Protein AF-A0A3C1HU65-F1 (afdb_monomer)

Secondary structure (DSSP, 8-state):
--GGGGG--SSSGGGGSPPHHHHHHSPPPSSEEEEEEEETTEEEEEEEETTHHHHHHHHHHHHHHHHHHTTTSTTHHHHHHHHHHHHHHHHHHHHHHHHHHHHHHHGGG-SSHHHHHHHHHHHHHTS------STTSPPPHHHHHTT----HHHHHHHHHHHHHHTT--EEEEEETTTTEEEEEEE-SS-S-EEEETTEEEEEE-SSSTTPPTTB--GGG--GGG-EEE---

Radius of gyration: 16.81 Å; Cα contacts (8 Å, |Δi|>4): 411; chains: 1; bounding box: 40×42×44 Å

Solvent-accessible surface area (backbone atoms only — not comparable to full-atom values): 12706 Å² total; per-residue (Å²): 133,70,67,64,55,37,69,62,58,94,53,81,69,40,60,41,39,59,23,58,56,53,39,67,79,44,58,84,54,90,51,71,39,77,42,77,45,76,48,89,91,39,80,38,73,37,45,39,43,67,52,46,33,63,39,42,42,55,46,49,50,53,40,41,61,54,37,60,78,25,70,88,41,97,55,30,65,61,39,50,40,47,41,53,46,53,51,47,18,42,45,37,52,61,40,40,54,40,23,50,42,49,43,67,69,47,50,86,79,34,91,46,74,62,51,44,49,44,46,53,44,53,44,50,22,66,52,61,84,32,68,40,94,56,97,67,45,65,31,35,61,63,33,40,77,74,71,43,44,26,40,47,56,31,41,14,46,44,52,25,44,37,36,42,64,63,75,38,65,41,28,37,35,39,19,85,83,72,71,46,34,27,20,26,28,64,61,94,71,82,61,43,59,51,80,53,98,93,41,59,22,36,29,33,49,37,70,53,69,91,53,50,67,20,45,74,61,80,93,68,61,62,64,90,53,49,47,78,33,78,69,135

Sequence (232 aa):
MTSFIDSLCIDKGSYFETGMLTRYAYPLSADNLPLSLEIDGKKIETFIKENDREASEFLIDREYNVLLYYQSSPLWKEAWQRYYRMIYRDSFHRLQKASFDIYNELAPYCKDGTDLAQKLLTWTQGFSYEREKTSSDFAALPGMLLGGGSDCDSRSMLLSVLLTGMNQDAILLVSRQYSHALCAITSGHQGHSFKFNGKDYLMGETTKQGLTWGIIAADQDKQDNWVPVIFP

Foldseek 3Di:
DCLVQQVDDPDPVSLQEGGPVLCVVPPFAPDWDWFWDQFPNDTFIWTFTP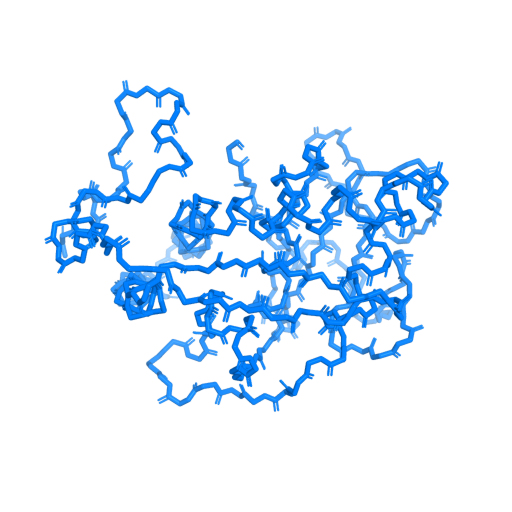CLQVSLLVLLQVLLVVLVVCPVPPCNLVSVLVSLSNSLSSVLVRCLRVLVRLCVRPVVVAPDLQSSLQRLLQRLLPAAADQDPDPRSAGRQNVVSVNDHHDQQSSLSNSQSSSVSVVWFKKKKQFPPVNGIWIWTQDPDDAQFADDPNTTTFTGRNHDHPDGTRDDDPVPNPNVRIRIRGGD

Mean predicted aligned error: 3.82 Å

Structure (mmCIF, N/CA/C/O backbone):
data_AF-A0A3C1HU65-F1
#
_entry.id   AF-A0A3C1HU65-F1
#
loop_
_atom_site.group_PDB
_atom_site.id
_atom_site.type_symbol
_atom_site.label_atom_id
_atom_site.label_alt_id
_atom_site.label_comp_id
_atom_site.label_asym_id
_atom_site.label_entity_id
_atom_site.label_seq_id
_atom_site.pdbx_PDB_ins_code
_atom_site.Cartn_x
_atom_site.Cartn_y
_atom_site.Cartn_z
_atom_site.occupancy
_atom_site.B_iso_or_equiv
_atom_site.auth_seq_id
_atom_site.auth_comp_id
_atom_site.auth_asym_id
_atom_site.auth_atom_id
_atom_site.pdbx_PDB_model_num
ATOM 1 N N . MET A 1 1 ? 3.537 -21.045 15.429 1.00 59.09 1 MET A N 1
ATOM 2 C CA . MET A 1 1 ? 4.671 -20.667 16.304 1.00 59.09 1 MET A CA 1
ATOM 3 C C . MET A 1 1 ? 5.912 -20.212 15.525 1.00 59.09 1 MET A C 1
ATOM 5 O O . MET A 1 1 ? 6.771 -19.625 16.140 1.00 59.09 1 MET A O 1
ATOM 9 N N . THR A 1 2 ? 6.037 -20.393 14.204 1.00 75.06 2 THR A N 1
ATOM 10 C CA . THR A 1 2 ? 7.257 -20.023 13.441 1.00 75.06 2 THR A CA 1
ATOM 11 C C . THR A 1 2 ? 7.318 -18.565 12.950 1.00 75.06 2 THR A C 1
ATOM 13 O O . THR A 1 2 ? 8.394 -18.082 12.622 1.00 75.06 2 THR A O 1
ATOM 16 N N . SER A 1 3 ? 6.200 -17.830 12.958 1.00 82.25 3 SER A N 1
ATOM 17 C CA . SER A 1 3 ? 6.118 -16.427 12.499 1.00 82.25 3 SER A CA 1
ATOM 18 C C . SER A 1 3 ? 6.995 -15.434 13.289 1.00 82.25 3 SER A C 1
ATOM 20 O O . SER A 1 3 ? 7.414 -14.417 12.738 1.00 82.25 3 SER A O 1
ATOM 22 N N . PHE A 1 4 ? 7.348 -15.712 14.555 1.00 84.69 4 PHE A N 1
ATOM 23 C CA . PHE A 1 4 ? 8.228 -14.803 15.313 1.00 84.69 4 PHE A CA 1
ATOM 24 C C . PHE A 1 4 ? 9.621 -14.667 14.678 1.00 84.69 4 PHE A C 1
ATOM 26 O O . PHE A 1 4 ? 10.258 -13.627 14.834 1.00 84.69 4 PHE A O 1
ATOM 33 N N . ILE A 1 5 ? 10.085 -15.690 13.952 1.00 86.19 5 ILE A N 1
ATOM 34 C CA . ILE A 1 5 ? 11.386 -15.679 13.273 1.00 86.19 5 ILE A CA 1
ATOM 35 C C . ILE A 1 5 ? 11.425 -14.550 12.237 1.00 86.19 5 ILE A C 1
ATOM 37 O O . ILE A 1 5 ? 12.423 -13.843 12.132 1.00 86.19 5 ILE A O 1
ATOM 41 N N . ASP A 1 6 ? 10.309 -14.309 11.547 1.00 84.62 6 ASP A N 1
ATOM 42 C CA . ASP A 1 6 ? 10.206 -13.225 10.570 1.00 84.62 6 ASP A CA 1
ATOM 43 C C . ASP A 1 6 ? 10.138 -11.845 11.207 1.00 84.62 6 ASP A C 1
ATOM 45 O O . ASP A 1 6 ? 10.475 -10.870 10.550 1.00 84.62 6 ASP A O 1
ATOM 49 N N . SER A 1 7 ? 9.761 -11.742 12.484 1.00 83.81 7 SER A N 1
ATOM 50 C CA . SER A 1 7 ? 9.772 -10.463 13.201 1.00 83.81 7 SER A CA 1
ATOM 51 C C . SER A 1 7 ? 11.148 -10.051 13.731 1.00 83.81 7 SER A C 1
ATOM 53 O O . SER A 1 7 ? 11.286 -8.935 14.223 1.00 83.81 7 SER A O 1
ATOM 55 N N . LEU A 1 8 ? 12.177 -10.898 13.619 1.00 86.81 8 LEU A N 1
ATOM 56 C CA . LEU A 1 8 ? 13.520 -10.562 14.090 1.00 86.81 8 LEU A CA 1
ATOM 57 C C . LEU A 1 8 ? 14.143 -9.457 13.215 1.00 86.81 8 LEU A C 1
ATOM 59 O O . LEU A 1 8 ? 14.233 -9.597 11.993 1.00 86.81 8 LEU A O 1
ATOM 63 N N . CYS A 1 9 ? 14.579 -8.367 13.847 1.00 83.56 9 CYS A N 1
ATOM 64 C CA . CYS A 1 9 ? 15.352 -7.284 13.234 1.00 83.56 9 CYS A CA 1
ATOM 65 C C . CYS A 1 9 ? 16.660 -7.132 14.009 1.00 83.56 9 CYS A C 1
ATOM 67 O O . CYS A 1 9 ? 16.625 -6.891 15.215 1.00 83.56 9 CYS A O 1
ATOM 69 N N . ILE A 1 10 ? 17.800 -7.275 13.334 1.00 85.75 10 ILE A N 1
ATOM 70 C CA . ILE A 1 10 ? 19.122 -7.137 13.968 1.00 85.75 10 ILE A CA 1
ATOM 71 C C . ILE A 1 10 ? 19.665 -5.703 13.878 1.00 85.75 10 ILE A C 1
ATOM 73 O O . ILE A 1 10 ? 20.532 -5.322 14.661 1.00 85.75 10 ILE A O 1
ATOM 77 N N . ASP A 1 11 ? 19.117 -4.896 12.968 1.00 87.62 11 ASP A N 1
ATOM 78 C CA . ASP A 1 11 ? 19.445 -3.485 12.766 1.00 87.62 11 ASP A CA 1
ATOM 79 C C . ASP A 1 11 ? 18.249 -2.711 12.170 1.00 87.62 11 ASP A C 1
ATOM 81 O O . ASP A 1 11 ? 17.162 -3.261 11.978 1.00 87.62 11 ASP A O 1
ATOM 85 N N . LYS A 1 12 ? 18.441 -1.413 11.890 1.00 83.94 12 LYS A N 1
ATOM 86 C CA . LYS A 1 12 ? 17.396 -0.562 11.300 1.00 83.94 12 LYS A CA 1
ATOM 87 C C . LYS A 1 12 ? 17.061 -0.912 9.845 1.00 83.94 12 LYS A C 1
ATOM 89 O O . LYS A 1 12 ? 15.921 -0.728 9.441 1.00 83.94 12 LYS A O 1
ATOM 94 N N . GLY A 1 13 ? 18.023 -1.389 9.058 1.00 83.06 13 GLY A N 1
ATOM 95 C CA . GLY A 1 13 ? 17.761 -1.804 7.677 1.00 83.06 13 GLY A CA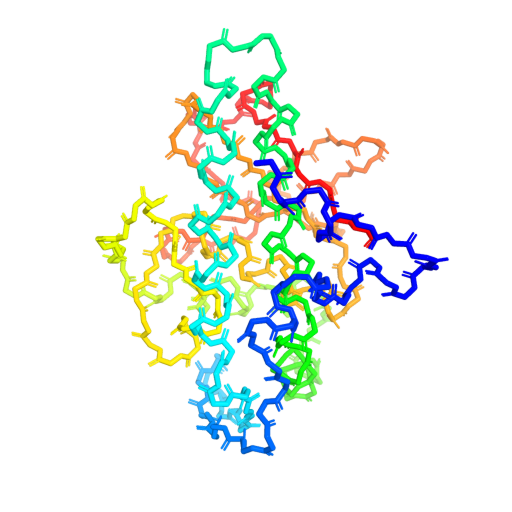 1
ATOM 96 C C . GLY A 1 13 ? 16.854 -3.032 7.634 1.00 83.06 13 GLY A C 1
ATOM 97 O O . GLY A 1 13 ? 15.943 -3.110 6.819 1.00 83.06 13 GLY A O 1
ATOM 98 N N . SER A 1 14 ? 17.018 -3.927 8.609 1.00 85.56 14 SER A N 1
ATOM 99 C CA . SER A 1 14 ? 16.240 -5.161 8.749 1.00 85.56 14 SER A CA 1
ATOM 100 C C . SER A 1 14 ? 14.724 -4.941 8.874 1.00 85.56 14 SER A C 1
ATOM 102 O O . SER A 1 14 ? 13.966 -5.877 8.631 1.00 85.56 14 SER A O 1
ATOM 104 N N . TYR A 1 15 ? 14.263 -3.736 9.240 1.00 85.00 15 TYR A N 1
ATOM 105 C CA . TYR A 1 15 ? 12.832 -3.400 9.282 1.00 85.00 15 TYR A CA 1
ATOM 106 C C . TYR A 1 15 ? 12.160 -3.403 7.907 1.00 85.00 15 TYR A C 1
ATOM 108 O O . TYR A 1 15 ? 10.941 -3.545 7.837 1.00 85.00 15 TYR A O 1
ATOM 116 N N . PHE A 1 16 ? 12.949 -3.259 6.844 1.00 87.56 16 PHE A N 1
ATOM 117 C CA . PHE A 1 16 ? 12.488 -3.150 5.462 1.00 87.56 16 PHE A CA 1
ATOM 118 C C . PHE A 1 16 ? 12.797 -4.401 4.636 1.00 87.56 16 PHE A C 1
ATOM 120 O O . PHE A 1 16 ? 12.494 -4.442 3.450 1.00 87.56 16 PHE A O 1
ATOM 127 N N . GLU A 1 17 ? 13.406 -5.408 5.261 1.00 87.50 17 GLU A N 1
ATOM 128 C CA . GLU A 1 17 ? 13.825 -6.648 4.617 1.00 87.50 17 GLU A CA 1
ATOM 129 C C . GLU A 1 17 ? 12.850 -7.786 4.920 1.00 87.50 17 GLU A C 1
ATOM 131 O O . GLU A 1 17 ? 12.329 -7.904 6.038 1.00 87.50 17 GLU A O 1
ATOM 136 N N . THR A 1 18 ? 12.669 -8.680 3.947 1.00 88.88 18 THR A N 1
ATOM 137 C CA . THR A 1 18 ? 11.907 -9.922 4.112 1.00 88.88 18 THR A CA 1
ATOM 138 C C . THR A 1 18 ? 12.395 -10.711 5.331 1.00 88.88 18 THR A C 1
ATOM 140 O O . THR A 1 18 ? 13.596 -10.851 5.577 1.00 88.88 18 THR A O 1
ATOM 143 N N . GLY A 1 19 ? 11.454 -11.263 6.098 1.00 89.69 19 GLY A N 1
ATOM 144 C CA . GLY A 1 19 ? 11.769 -12.075 7.270 1.00 89.69 19 GLY A CA 1
ATOM 145 C C . GLY A 1 19 ? 12.533 -13.364 6.929 1.00 89.69 19 GLY A C 1
ATOM 146 O O . GLY A 1 19 ? 12.424 -13.909 5.829 1.00 89.69 19 GLY A O 1
ATOM 147 N N . MET A 1 20 ? 13.323 -13.864 7.884 1.00 90.25 20 MET A N 1
ATOM 148 C CA . MET A 1 20 ? 14.267 -14.970 7.661 1.00 90.25 20 MET A CA 1
ATOM 149 C C . MET A 1 20 ? 13.607 -16.280 7.205 1.00 90.25 20 MET A C 1
ATOM 151 O O . MET A 1 20 ? 14.170 -16.986 6.374 1.00 90.25 20 MET A O 1
ATOM 155 N N . LEU A 1 21 ? 12.430 -16.622 7.731 1.00 92.00 21 LEU A N 1
ATOM 156 C CA . LEU A 1 21 ? 11.687 -17.825 7.356 1.00 92.00 21 LEU A CA 1
ATOM 157 C C . LEU A 1 21 ? 11.133 -17.708 5.938 1.00 92.00 21 LEU A C 1
ATOM 159 O O . LEU A 1 21 ? 11.284 -18.642 5.155 1.00 92.00 21 LEU A O 1
ATOM 163 N N . THR A 1 22 ? 10.519 -16.572 5.599 1.00 92.44 22 THR A N 1
ATOM 164 C CA . THR A 1 22 ? 10.018 -16.337 4.233 1.00 92.44 22 THR A CA 1
ATOM 165 C C . THR A 1 22 ? 11.172 -16.332 3.239 1.00 92.44 22 THR A C 1
ATOM 167 O O . THR A 1 22 ? 11.085 -16.974 2.199 1.00 92.44 22 THR A O 1
ATOM 170 N N . ARG A 1 23 ? 12.301 -15.717 3.601 1.00 91.19 23 ARG A N 1
ATOM 171 C CA . ARG A 1 23 ? 13.525 -15.719 2.796 1.00 91.19 23 ARG A CA 1
ATOM 172 C C . ARG A 1 23 ? 14.138 -17.109 2.620 1.00 91.19 23 ARG A C 1
ATOM 174 O O . ARG A 1 23 ? 14.708 -17.394 1.573 1.00 91.19 23 ARG A O 1
ATOM 181 N N . TYR A 1 24 ? 14.064 -17.954 3.643 1.00 92.69 24 TYR A N 1
ATOM 182 C CA . TYR A 1 24 ? 14.542 -19.332 3.570 1.00 92.69 24 TYR A CA 1
ATOM 183 C C . TYR A 1 24 ? 13.647 -20.195 2.673 1.00 92.69 24 TYR A C 1
ATOM 185 O O . TYR A 1 24 ? 14.158 -20.949 1.850 1.00 92.69 24 TYR A O 1
ATOM 193 N N . ALA A 1 25 ? 12.324 -20.070 2.815 1.00 93.06 25 ALA A N 1
ATOM 194 C CA . ALA A 1 25 ? 11.354 -20.808 2.008 1.00 93.06 25 ALA A CA 1
ATOM 195 C C . ALA A 1 25 ? 11.344 -20.345 0.541 1.00 93.06 25 ALA A C 1
ATOM 197 O O . ALA A 1 25 ? 11.231 -21.169 -0.362 1.00 93.06 25 ALA A O 1
ATOM 198 N N . TYR A 1 26 ? 11.519 -19.040 0.319 1.00 93.88 26 TYR A N 1
ATOM 199 C CA . TYR A 1 26 ? 11.570 -18.396 -0.990 1.00 93.88 26 TYR A CA 1
ATOM 200 C C . TYR A 1 26 ? 12.829 -17.519 -1.091 1.00 93.88 26 TYR A C 1
ATOM 202 O O . TYR A 1 26 ? 12.783 -16.309 -0.833 1.00 93.88 26 TYR A O 1
ATOM 210 N N . PRO A 1 27 ? 13.982 -18.117 -1.447 1.00 91.38 27 PRO A N 1
ATOM 211 C CA . PRO A 1 27 ? 15.206 -17.373 -1.734 1.00 91.38 27 PRO A CA 1
ATOM 212 C C . PRO A 1 27 ? 14.989 -16.358 -2.862 1.00 91.38 27 PRO A C 1
ATOM 214 O O . PRO A 1 27 ? 14.088 -16.535 -3.677 1.00 91.38 27 PRO A O 1
ATOM 217 N N . LEU A 1 28 ? 15.816 -15.308 -2.948 1.00 87.75 28 LEU A N 1
ATOM 218 C CA . LEU A 1 28 ? 15.702 -14.346 -4.057 1.00 87.75 28 LEU A CA 1
ATOM 219 C C . LEU A 1 28 ? 15.818 -15.081 -5.387 1.00 87.75 28 LEU A C 1
ATOM 221 O O . LEU A 1 28 ? 16.850 -15.715 -5.624 1.00 87.75 28 LEU A O 1
ATOM 225 N N . SER A 1 29 ? 14.819 -14.946 -6.257 1.00 90.38 29 SER A N 1
ATOM 226 C CA . SER A 1 29 ? 15.003 -15.402 -7.628 1.00 90.38 29 SER A CA 1
ATOM 227 C C . SER A 1 29 ? 16.092 -14.570 -8.316 1.00 90.38 29 SER A C 1
ATOM 229 O O . SER A 1 29 ? 16.187 -13.342 -8.154 1.00 90.38 29 SER A O 1
ATOM 231 N N . ALA A 1 30 ? 16.943 -15.253 -9.081 1.00 89.19 30 ALA A N 1
ATOM 232 C CA . ALA A 1 30 ? 17.874 -14.590 -9.985 1.00 89.19 30 ALA A CA 1
ATOM 233 C C . ALA A 1 30 ? 17.106 -13.872 -11.105 1.00 89.19 30 ALA A C 1
ATOM 235 O O . ALA A 1 30 ? 17.513 -12.789 -11.531 1.00 89.19 30 ALA A O 1
ATOM 236 N N . ASP A 1 31 ? 15.965 -14.437 -11.496 1.00 95.19 31 ASP A N 1
ATOM 237 C CA . ASP A 1 31 ? 15.171 -13.991 -12.622 1.00 95.19 31 ASP A CA 1
ATOM 238 C C . ASP A 1 31 ? 14.238 -12.838 -12.243 1.00 95.19 31 ASP A C 1
ATOM 240 O O . ASP A 1 31 ? 13.630 -12.782 -11.166 1.00 95.19 31 ASP A O 1
ATOM 244 N N . ASN A 1 32 ? 14.166 -11.878 -13.160 1.00 96.25 32 ASN A N 1
ATOM 245 C CA . ASN A 1 32 ? 13.256 -10.749 -13.082 1.00 96.25 32 ASN A CA 1
ATOM 246 C C . ASN A 1 32 ? 12.042 -11.042 -13.956 1.00 96.25 32 ASN A C 1
ATOM 248 O O . ASN A 1 32 ? 12.185 -11.468 -15.102 1.00 96.25 32 ASN A O 1
ATOM 252 N N . LEU A 1 33 ? 10.865 -10.717 -13.441 1.00 96.69 33 LEU A N 1
ATOM 253 C CA . LEU A 1 33 ? 9.630 -10.680 -14.198 1.00 96.69 33 LEU A CA 1
ATOM 254 C C . LEU A 1 33 ? 9.368 -9.222 -14.614 1.00 96.69 33 LEU A C 1
ATOM 256 O O . LEU A 1 33 ? 9.010 -8.412 -13.753 1.00 96.69 33 LEU A O 1
ATOM 260 N N . PRO A 1 34 ? 9.610 -8.846 -15.885 1.00 97.19 34 PRO A N 1
ATOM 261 C CA . PRO A 1 34 ? 9.401 -7.481 -16.353 1.00 97.19 34 PRO A CA 1
ATOM 262 C C . PRO A 1 34 ? 7.911 -7.128 -16.393 1.00 97.19 34 PRO A C 1
ATOM 264 O O . PRO A 1 34 ? 7.069 -7.959 -16.733 1.00 97.19 34 PRO A O 1
ATOM 267 N N . LEU A 1 35 ? 7.606 -5.874 -16.072 1.00 96.62 35 LEU A N 1
ATOM 268 C CA . LEU A 1 35 ? 6.260 -5.323 -15.960 1.00 96.62 35 LEU A CA 1
ATOM 269 C C . LEU A 1 35 ? 6.205 -3.971 -16.673 1.00 96.62 35 LEU A C 1
ATOM 271 O O . LEU A 1 35 ? 7.152 -3.189 -16.590 1.00 96.62 35 LEU A O 1
ATOM 275 N N . SER A 1 36 ? 5.068 -3.668 -17.294 1.00 97.38 36 SER A N 1
ATOM 276 C CA . SER A 1 36 ? 4.791 -2.353 -17.871 1.00 97.38 36 SER A CA 1
ATOM 277 C C . SER A 1 36 ? 3.517 -1.807 -17.238 1.00 97.38 36 SER A C 1
ATOM 279 O O . SER A 1 36 ? 2.441 -2.377 -17.417 1.00 97.38 36 SER A O 1
ATOM 281 N N . LEU A 1 37 ? 3.651 -0.745 -16.446 1.00 97.69 37 LEU A N 1
ATOM 282 C CA . LEU A 1 37 ? 2.548 -0.107 -15.730 1.00 97.69 37 LEU A CA 1
ATOM 283 C C . LEU A 1 37 ? 2.090 1.129 -16.505 1.00 97.69 37 LEU A C 1
ATOM 285 O O . LEU A 1 37 ? 2.920 1.891 -16.997 1.00 97.69 37 LEU A O 1
ATOM 289 N N . GLU A 1 38 ? 0.781 1.358 -16.576 1.00 97.38 38 GLU A N 1
ATOM 290 C CA . GLU A 1 38 ? 0.216 2.601 -17.103 1.00 97.38 38 GLU A CA 1
ATOM 291 C C . GLU A 1 38 ? -0.368 3.427 -15.953 1.00 97.38 38 GLU A C 1
ATOM 293 O O . GLU A 1 38 ? -1.365 3.041 -15.341 1.00 97.38 38 GLU A O 1
ATOM 298 N N . ILE A 1 39 ? 0.273 4.555 -15.635 1.00 97.88 39 ILE A N 1
ATOM 299 C CA . ILE A 1 39 ? -0.119 5.444 -14.534 1.00 97.88 39 ILE A CA 1
ATOM 300 C C . ILE A 1 39 ? -0.200 6.868 -15.072 1.00 97.88 39 ILE A C 1
ATOM 302 O O . ILE A 1 39 ? 0.787 7.391 -15.579 1.00 97.88 39 ILE A O 1
ATOM 306 N N . ASP A 1 40 ? -1.371 7.501 -14.969 1.00 96.75 40 ASP A N 1
ATOM 307 C CA . ASP A 1 40 ? -1.596 8.881 -15.440 1.00 96.75 40 ASP A CA 1
ATOM 308 C C . ASP A 1 40 ? -1.188 9.096 -16.919 1.00 96.75 40 ASP A C 1
ATOM 310 O O . ASP A 1 40 ? -0.604 10.111 -17.293 1.00 96.75 40 ASP A O 1
ATOM 314 N N . GLY A 1 41 ? -1.439 8.091 -17.770 1.00 96.12 41 GLY A N 1
ATOM 315 C CA . GLY A 1 41 ? -1.066 8.095 -19.191 1.00 96.12 41 GLY A CA 1
ATOM 316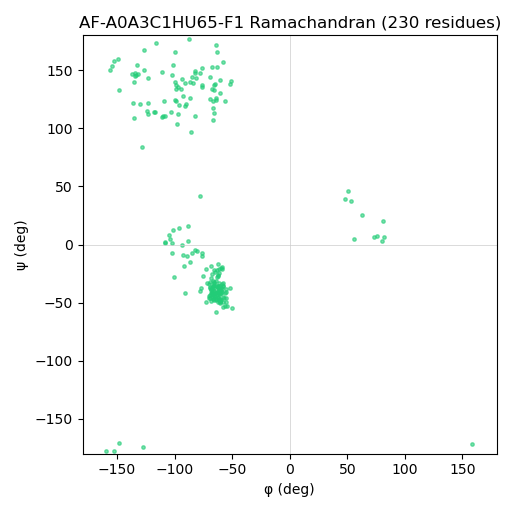 C C . GLY A 1 41 ? 0.433 7.909 -19.469 1.00 96.12 41 GLY A C 1
ATOM 317 O O . GLY A 1 41 ? 0.864 8.018 -20.619 1.00 96.12 41 GLY A O 1
ATOM 318 N N . LYS A 1 42 ? 1.245 7.635 -18.441 1.00 97.50 42 LYS A N 1
ATOM 319 C CA . LYS A 1 42 ? 2.668 7.299 -18.562 1.00 97.50 42 LYS A CA 1
ATOM 320 C C . LYS A 1 42 ? 2.871 5.795 -18.529 1.00 97.50 42 LYS A C 1
ATOM 322 O O . LYS A 1 42 ? 2.327 5.113 -17.665 1.00 97.50 42 LYS A O 1
ATOM 327 N N . LYS A 1 43 ? 3.709 5.303 -19.440 1.00 97.94 43 LYS A N 1
ATOM 328 C CA . LYS A 1 43 ? 4.175 3.917 -19.461 1.00 97.94 43 LYS A CA 1
ATOM 329 C C . LYS A 1 43 ? 5.457 3.804 -18.638 1.00 97.94 43 LYS A C 1
ATOM 331 O O . LYS A 1 43 ? 6.439 4.467 -18.960 1.00 97.94 43 LYS A O 1
ATOM 336 N N . ILE A 1 44 ? 5.442 2.972 -17.605 1.00 98.50 44 ILE A N 1
ATOM 337 C CA . ILE A 1 44 ? 6.545 2.780 -16.660 1.00 98.50 44 ILE A CA 1
ATOM 338 C C . ILE A 1 44 ? 7.010 1.332 -16.766 1.00 98.50 44 ILE A C 1
ATOM 34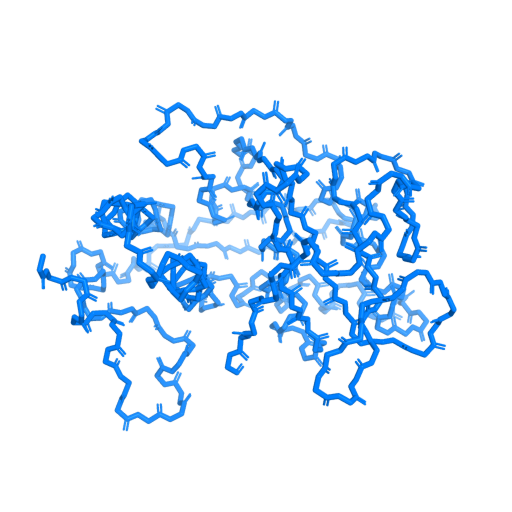0 O O . ILE A 1 44 ? 6.273 0.410 -16.422 1.00 98.50 44 ILE A O 1
ATOM 344 N N . GLU A 1 45 ? 8.236 1.133 -17.241 1.00 98.38 45 GLU A N 1
ATOM 345 C CA . GLU A 1 45 ? 8.864 -0.187 -17.287 1.00 98.38 45 GLU A CA 1
ATOM 346 C C . GLU A 1 45 ? 9.561 -0.473 -15.957 1.00 98.38 45 GLU A C 1
ATOM 348 O O . GLU A 1 45 ? 10.392 0.311 -15.496 1.00 98.38 45 GLU A O 1
ATOM 353 N N . THR A 1 46 ? 9.236 -1.606 -15.347 1.00 98.38 46 THR A N 1
ATOM 354 C CA . THR A 1 46 ? 9.826 -2.043 -14.082 1.00 98.38 46 THR A CA 1
ATOM 355 C C . THR A 1 46 ? 9.892 -3.569 -14.017 1.00 98.38 46 THR A C 1
ATOM 357 O O . THR A 1 46 ? 9.683 -4.255 -15.019 1.00 98.38 46 THR A O 1
ATOM 360 N N . PHE A 1 47 ? 10.232 -4.130 -12.861 1.00 97.75 47 PHE A N 1
ATOM 361 C CA . PHE A 1 47 ? 10.189 -5.568 -12.637 1.00 97.75 47 PHE A CA 1
ATOM 362 C C . PHE A 1 47 ? 9.968 -5.904 -11.162 1.00 97.75 47 PHE A C 1
ATOM 364 O O . PHE A 1 47 ? 10.308 -5.123 -10.273 1.00 97.75 47 PHE A O 1
ATOM 371 N N . ILE A 1 48 ? 9.474 -7.116 -10.932 1.00 97.12 48 ILE A N 1
ATOM 372 C CA . ILE A 1 48 ? 9.550 -7.828 -9.649 1.00 97.12 48 ILE A CA 1
ATOM 373 C C . ILE A 1 48 ? 10.388 -9.097 -9.838 1.00 97.12 48 ILE A C 1
ATOM 375 O O . ILE A 1 48 ? 10.783 -9.426 -10.961 1.00 97.12 48 ILE A O 1
ATOM 379 N N . LYS A 1 49 ? 10.698 -9.822 -8.766 1.00 96.38 49 LYS A N 1
ATOM 380 C CA . LYS A 1 49 ? 11.283 -11.162 -8.880 1.00 96.38 49 LYS A CA 1
ATOM 381 C C . LYS A 1 49 ? 10.214 -12.185 -9.221 1.00 96.38 49 LYS A C 1
ATOM 383 O O . LYS A 1 49 ? 9.072 -12.060 -8.794 1.00 96.38 49 LYS A O 1
ATOM 388 N N . GLU A 1 50 ? 10.614 -13.210 -9.968 1.00 95.19 50 GLU A N 1
ATOM 389 C CA . GLU A 1 50 ? 9.708 -14.267 -10.438 1.00 95.19 50 GLU A CA 1
ATOM 390 C C . GLU A 1 50 ? 8.877 -14.891 -9.308 1.00 95.19 50 GLU A C 1
ATOM 392 O O . GLU A 1 50 ? 7.699 -15.151 -9.505 1.00 95.19 50 GLU A O 1
ATOM 397 N N . ASN A 1 51 ? 9.466 -15.064 -8.121 1.00 95.12 51 ASN A N 1
ATOM 398 C CA . ASN A 1 51 ? 8.819 -15.682 -6.965 1.00 95.12 51 ASN A CA 1
ATOM 399 C C . ASN A 1 51 ? 8.312 -14.685 -5.904 1.00 95.12 51 ASN A C 1
ATOM 401 O O . ASN A 1 51 ? 8.017 -15.089 -4.776 1.00 95.12 51 ASN A O 1
ATOM 405 N N . ASP A 1 52 ? 8.259 -13.380 -6.207 1.00 95.62 52 ASP A N 1
ATOM 406 C CA . ASP A 1 52 ? 7.829 -12.369 -5.230 1.00 95.62 52 ASP A CA 1
ATOM 407 C C . ASP A 1 52 ? 6.361 -12.529 -4.835 1.00 95.62 52 ASP A C 1
ATOM 409 O O . ASP A 1 52 ? 6.010 -12.295 -3.676 1.00 95.62 52 ASP A O 1
ATOM 413 N N . ARG A 1 53 ? 5.512 -12.944 -5.781 1.00 94.44 53 ARG A N 1
ATOM 414 C CA . ARG A 1 53 ? 4.089 -13.177 -5.540 1.00 94.44 53 ARG A CA 1
ATOM 415 C C . ARG A 1 53 ? 3.893 -14.317 -4.542 1.00 94.44 53 ARG A C 1
ATOM 417 O O . ARG A 1 53 ? 3.312 -14.101 -3.484 1.00 94.44 53 ARG A O 1
ATOM 424 N N . GLU A 1 54 ? 4.417 -15.497 -4.850 1.00 94.31 54 GLU A N 1
ATOM 425 C CA . GLU A 1 54 ? 4.249 -16.716 -4.055 1.00 94.31 54 GLU A CA 1
ATOM 426 C C . GLU A 1 54 ? 4.862 -16.558 -2.660 1.00 94.31 54 GLU A C 1
ATOM 428 O O . GLU A 1 54 ? 4.309 -17.022 -1.661 1.00 94.31 54 GLU A O 1
ATOM 433 N N . ALA A 1 55 ? 5.997 -15.862 -2.567 1.00 95.00 55 ALA A N 1
ATOM 434 C CA . ALA A 1 55 ? 6.629 -15.577 -1.288 1.00 95.00 55 ALA A CA 1
ATOM 435 C C . ALA A 1 55 ? 5.784 -14.632 -0.415 1.00 95.00 55 ALA A C 1
ATOM 437 O O . ALA A 1 55 ? 5.698 -14.833 0.800 1.00 95.00 55 ALA A O 1
ATOM 438 N N . SER A 1 56 ? 5.146 -13.630 -1.029 1.00 95.12 56 SER A N 1
ATOM 439 C CA . SER A 1 56 ? 4.235 -12.711 -0.341 1.00 95.12 56 SER A CA 1
ATOM 440 C C . SER A 1 56 ? 2.962 -13.433 0.118 1.00 95.12 56 SER A C 1
ATOM 442 O O . SER A 1 56 ? 2.588 -13.3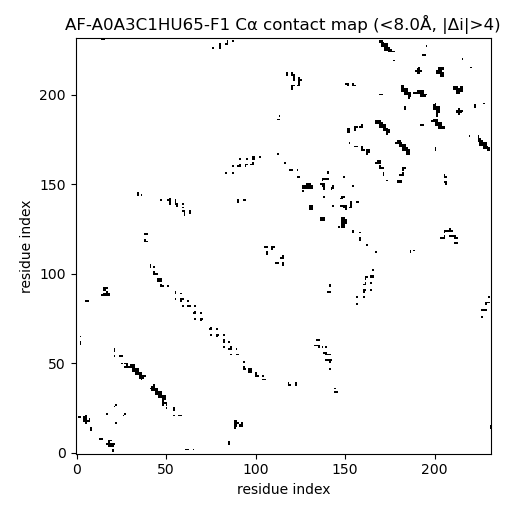14 1.285 1.00 95.12 56 SER A O 1
ATOM 444 N N . GLU A 1 57 ? 2.358 -14.265 -0.739 1.00 94.06 57 GLU A N 1
ATOM 445 C CA . GLU A 1 57 ? 1.204 -15.118 -0.399 1.00 94.06 57 GLU A CA 1
ATOM 446 C C . GLU A 1 57 ? 1.524 -16.050 0.784 1.00 94.06 57 GLU A C 1
ATOM 448 O O . GLU A 1 57 ? 0.770 -16.114 1.757 1.00 94.06 57 GLU A O 1
ATOM 453 N N . PHE A 1 58 ? 2.695 -16.699 0.767 1.00 94.19 58 PHE A N 1
ATOM 454 C CA . PHE A 1 58 ? 3.148 -17.565 1.858 1.00 94.19 58 PHE A CA 1
ATOM 455 C C . PHE A 1 58 ? 3.250 -16.832 3.203 1.00 94.19 58 PHE A C 1
ATOM 457 O O . PHE A 1 58 ? 2.894 -17.384 4.251 1.00 94.19 58 PHE A O 1
ATOM 464 N N . LEU A 1 59 ? 3.748 -15.592 3.196 1.00 94.94 59 LEU A N 1
ATOM 465 C CA . LEU A 1 59 ? 3.798 -14.767 4.396 1.00 94.94 59 LEU A CA 1
ATOM 466 C C . LEU A 1 59 ? 2.387 -14.368 4.841 1.00 94.94 59 LEU A C 1
ATOM 468 O O . LEU A 1 59 ? 2.061 -14.557 6.011 1.00 94.94 59 LEU A O 1
ATOM 472 N N . ILE A 1 60 ? 1.548 -13.878 3.927 1.00 95.06 60 ILE A N 1
ATOM 473 C CA . ILE A 1 60 ? 0.170 -13.450 4.206 1.00 95.06 60 ILE A CA 1
ATOM 474 C C . ILE A 1 60 ? -0.624 -14.571 4.884 1.00 95.06 60 ILE A C 1
ATOM 476 O O . ILE A 1 60 ? -1.148 -14.363 5.979 1.00 95.06 60 ILE A O 1
ATOM 480 N N . ASP A 1 61 ? -0.652 -15.772 4.302 1.00 93.69 61 ASP A N 1
ATOM 481 C CA . ASP A 1 61 ? -1.394 -16.910 4.855 1.00 93.69 61 ASP A CA 1
ATOM 482 C C . ASP A 1 61 ? -0.884 -17.298 6.247 1.00 93.69 61 ASP A C 1
ATOM 484 O O . ASP A 1 61 ? -1.652 -17.584 7.174 1.00 93.69 61 ASP A O 1
ATOM 488 N N . ARG A 1 62 ? 0.435 -17.290 6.444 1.00 93.06 62 ARG A N 1
ATOM 489 C CA . ARG A 1 62 ? 1.026 -17.606 7.746 1.00 93.06 62 ARG A CA 1
ATOM 490 C C . ARG A 1 62 ? 0.672 -16.555 8.797 1.00 93.06 62 ARG A C 1
ATOM 492 O O . ARG A 1 62 ? 0.353 -16.918 9.930 1.00 93.06 62 ARG A O 1
ATOM 499 N N . GLU A 1 63 ? 0.748 -15.273 8.457 1.00 95.00 63 GLU A N 1
ATOM 500 C CA . GLU A 1 63 ? 0.421 -14.181 9.377 1.00 95.00 63 GLU A CA 1
ATOM 501 C C . GLU A 1 63 ? -1.081 -14.111 9.669 1.00 95.00 63 GLU A C 1
ATOM 503 O O . GLU A 1 63 ? -1.471 -13.840 10.806 1.00 95.00 63 GLU A O 1
ATOM 508 N N . TYR A 1 64 ? -1.925 -14.447 8.695 1.00 94.38 64 TYR A N 1
ATOM 509 C CA . TYR A 1 64 ? -3.362 -14.583 8.894 1.00 94.38 64 TYR A CA 1
ATOM 510 C C . TYR A 1 64 ? -3.682 -15.699 9.896 1.00 94.38 64 TYR A C 1
ATOM 512 O O . TYR A 1 64 ? -4.418 -15.488 10.860 1.00 94.38 64 TYR A O 1
ATOM 520 N N . ASN A 1 65 ? -3.032 -16.860 9.763 1.00 93.12 65 ASN A N 1
ATOM 521 C CA . ASN A 1 65 ? -3.155 -17.941 10.742 1.00 93.12 65 ASN A CA 1
ATOM 522 C C . ASN A 1 65 ? -2.747 -17.502 12.156 1.00 93.12 65 ASN A C 1
ATOM 524 O O . ASN A 1 65 ? -3.355 -17.937 13.131 1.00 93.12 65 ASN A O 1
ATOM 528 N N . VAL A 1 66 ? -1.737 -16.633 12.291 1.00 93.00 66 VAL A N 1
ATOM 529 C CA . VAL A 1 66 ? -1.379 -16.041 13.590 1.00 93.00 66 VAL A CA 1
ATOM 530 C C . VAL A 1 66 ? -2.498 -15.134 14.096 1.00 93.00 66 VAL A C 1
ATOM 532 O O . VAL A 1 66 ? -2.899 -15.278 15.248 1.00 93.00 66 VAL A O 1
ATOM 535 N N . LEU A 1 67 ? -3.024 -14.243 13.251 1.00 94.12 67 LEU A N 1
ATOM 536 C CA . LEU A 1 67 ? -4.107 -13.317 13.593 1.00 94.12 67 LEU A CA 1
ATOM 537 C C . LEU A 1 67 ? -5.350 -14.043 14.133 1.00 94.12 67 LEU A C 1
ATOM 539 O O . LEU A 1 67 ? -5.928 -13.599 15.128 1.00 94.12 67 LEU A O 1
ATOM 543 N N . LEU A 1 68 ? -5.719 -15.187 13.546 1.00 93.44 68 LEU A N 1
ATOM 544 C CA . LEU A 1 68 ? -6.872 -15.984 13.981 1.00 93.44 68 LEU A CA 1
ATOM 545 C C . LEU A 1 68 ? -6.786 -16.424 15.453 1.00 93.44 68 LEU A C 1
ATOM 547 O O . LEU A 1 68 ? -7.800 -16.399 16.152 1.00 93.44 68 LEU A O 1
ATOM 551 N N . TYR A 1 69 ? -5.592 -16.729 15.979 1.00 93.56 69 TYR A N 1
ATOM 552 C CA . TYR A 1 69 ? -5.424 -17.067 17.404 1.00 93.56 69 TYR A CA 1
ATOM 553 C C . TYR A 1 69 ? -5.785 -15.911 18.347 1.00 93.56 69 TYR A C 1
ATOM 555 O O . TYR A 1 69 ? -6.089 -16.140 19.518 1.00 93.56 69 TYR A O 1
ATOM 563 N N . TYR A 1 70 ? -5.761 -14.670 17.855 1.00 94.62 70 TYR A N 1
ATOM 564 C CA . TYR A 1 70 ? -6.023 -13.468 18.642 1.00 94.62 70 TYR A CA 1
ATOM 565 C C . TYR A 1 70 ? -7.427 -12.893 18.428 1.00 94.62 70 TYR A C 1
ATOM 567 O O . TYR A 1 70 ? -7.759 -11.897 19.065 1.00 94.62 70 TYR A O 1
ATOM 575 N N . GLN A 1 71 ? -8.285 -13.512 17.609 1.00 90.25 71 GLN A N 1
ATOM 576 C CA . GLN A 1 71 ? -9.596 -12.947 17.249 1.00 90.25 71 GLN A CA 1
ATOM 577 C C . GLN A 1 71 ? -10.507 -12.674 18.463 1.00 90.25 71 GLN A C 1
ATOM 579 O O . GLN A 1 71 ? -11.268 -11.706 18.463 1.00 90.25 71 GLN A O 1
ATOM 584 N N . SER A 1 72 ? -10.412 -13.508 19.504 1.00 93.44 72 SER A N 1
ATOM 585 C CA . SER A 1 72 ? -11.144 -13.347 20.776 1.00 93.44 72 SER A CA 1
ATOM 586 C C . SER A 1 72 ? -10.267 -12.821 21.923 1.00 93.44 72 SER A C 1
ATOM 588 O O . SER A 1 72 ? -10.713 -12.752 23.066 1.00 93.44 72 SER A O 1
ATOM 590 N N . SER A 1 73 ? -9.008 -12.479 21.643 1.00 96.19 73 SER A N 1
ATOM 591 C CA . SER A 1 73 ? -8.052 -11.984 22.635 1.00 96.19 73 SER A CA 1
ATOM 592 C C . SER A 1 73 ? -8.248 -10.485 22.881 1.00 96.19 73 SER A C 1
ATOM 594 O O . SER A 1 73 ? -8.570 -9.757 21.941 1.00 96.19 73 SER A O 1
ATOM 596 N N . PRO A 1 74 ? -7.975 -9.964 24.094 1.00 96.12 74 PRO A N 1
ATOM 597 C CA . PRO A 1 74 ? -7.873 -8.518 24.302 1.00 96.12 74 PRO A CA 1
ATOM 598 C C . PRO A 1 74 ? -6.788 -7.862 23.428 1.00 96.12 74 PRO A C 1
ATOM 600 O O . PRO A 1 74 ? -6.883 -6.669 23.167 1.00 96.12 74 PRO A O 1
ATOM 603 N N . LEU A 1 75 ? -5.814 -8.640 22.934 1.00 96.31 75 LEU A N 1
ATOM 604 C CA . LEU A 1 75 ? -4.717 -8.187 22.067 1.00 96.31 75 LEU A CA 1
ATOM 605 C C . LEU A 1 75 ? -5.054 -8.217 20.563 1.00 96.31 75 LEU A C 1
ATOM 607 O O . LEU A 1 75 ? -4.157 -8.219 19.717 1.00 96.31 75 LEU A O 1
ATOM 611 N N . TRP A 1 76 ? -6.335 -8.325 20.197 1.00 95.00 76 TRP A N 1
ATOM 612 C CA . TRP A 1 76 ? -6.738 -8.437 18.792 1.00 95.00 76 TRP A CA 1
ATOM 613 C C . TRP A 1 76 ? -6.283 -7.233 17.954 1.00 95.00 76 TRP A C 1
ATOM 615 O O . TRP A 1 76 ? -5.929 -7.409 16.790 1.00 95.00 76 TRP A O 1
ATOM 625 N N . LYS A 1 77 ? -6.254 -6.020 18.532 1.00 95.75 77 LYS A N 1
ATOM 626 C CA . LYS A 1 77 ? -5.832 -4.798 17.824 1.00 95.75 77 LYS A CA 1
ATOM 627 C C . LYS A 1 77 ? -4.351 -4.856 17.478 1.00 95.75 77 LYS A C 1
ATOM 629 O O . LYS A 1 77 ? -3.968 -4.585 16.345 1.00 95.75 77 LYS A O 1
ATOM 634 N N . GLU A 1 78 ? -3.528 -5.244 18.441 1.00 96.00 78 GLU A N 1
ATOM 635 C CA . GLU A 1 78 ? -2.084 -5.379 18.304 1.00 96.00 78 GLU A CA 1
ATOM 636 C C . GLU A 1 78 ? -1.741 -6.491 17.313 1.00 96.00 78 GLU A C 1
ATOM 638 O O . GLU A 1 78 ? -0.873 -6.307 16.460 1.00 96.00 78 GLU A O 1
ATOM 643 N N . ALA A 1 79 ? -2.453 -7.620 17.377 1.00 95.75 79 ALA A N 1
ATOM 644 C CA . ALA A 1 79 ? -2.308 -8.704 16.412 1.00 95.75 79 ALA A CA 1
ATOM 645 C C . ALA A 1 79 ? -2.663 -8.246 14.988 1.00 95.75 79 ALA A C 1
ATOM 647 O O . ALA A 1 79 ? -1.942 -8.568 14.045 1.00 95.75 79 ALA A O 1
ATOM 648 N N . TRP A 1 80 ? -3.719 -7.443 14.834 1.00 96.00 80 TRP A N 1
ATOM 649 C CA . TRP A 1 80 ? -4.142 -6.916 13.537 1.00 96.00 80 TRP A CA 1
ATOM 650 C C . TRP A 1 80 ? -3.149 -5.894 12.970 1.00 96.00 80 TRP A C 1
ATOM 652 O O . TRP A 1 80 ? -2.740 -5.998 11.817 1.00 96.00 80 TRP A O 1
ATOM 662 N N . GLN A 1 81 ? -2.647 -4.973 13.797 1.00 96.81 81 GLN A N 1
ATOM 663 C CA . GLN A 1 81 ? -1.552 -4.080 13.402 1.00 96.81 81 GLN A CA 1
ATOM 664 C C . GLN A 1 81 ? -0.295 -4.867 13.017 1.00 96.81 81 GLN A C 1
ATOM 666 O O . GLN A 1 81 ? 0.401 -4.509 12.068 1.00 96.81 81 GLN A O 1
ATOM 671 N N . ARG A 1 82 ? 0.019 -5.940 13.752 1.00 95.12 82 ARG A N 1
ATOM 672 C CA . ARG A 1 82 ? 1.170 -6.794 13.464 1.00 95.12 82 ARG A CA 1
ATOM 673 C C . ARG A 1 82 ? 1.016 -7.503 12.116 1.00 95.12 82 ARG A C 1
ATOM 675 O O . ARG A 1 82 ? 1.987 -7.529 11.370 1.00 95.12 82 ARG A O 1
ATOM 682 N N . TYR A 1 83 ? -0.164 -8.041 11.805 1.00 96.12 83 TYR A N 1
ATOM 683 C CA . TYR A 1 83 ? -0.468 -8.675 10.516 1.00 96.12 83 TYR A CA 1
ATOM 684 C C . TYR A 1 83 ? -0.074 -7.766 9.342 1.00 96.12 83 TYR A C 1
ATOM 686 O O . TYR A 1 83 ? 0.786 -8.124 8.538 1.00 96.12 83 TYR A O 1
ATOM 694 N N . TYR A 1 84 ? -0.577 -6.532 9.328 1.00 97.31 84 TYR A N 1
ATOM 695 C CA . TYR A 1 84 ? -0.254 -5.563 8.282 1.00 97.31 84 TYR A CA 1
ATOM 696 C C . TYR A 1 84 ? 1.208 -5.103 8.295 1.00 97.31 84 TYR A C 1
ATOM 698 O O . TYR A 1 84 ? 1.801 -4.945 7.234 1.00 97.31 84 TYR A O 1
ATOM 706 N N . ARG A 1 85 ? 1.833 -4.928 9.468 1.00 96.12 85 ARG A N 1
ATOM 707 C CA . ARG A 1 85 ? 3.265 -4.577 9.546 1.00 96.12 85 ARG A CA 1
ATOM 708 C C . ARG A 1 85 ? 4.164 -5.650 8.938 1.00 96.12 85 ARG A C 1
ATOM 710 O O . ARG A 1 85 ? 5.169 -5.309 8.324 1.00 96.12 85 ARG A O 1
ATOM 717 N N . MET A 1 86 ? 3.816 -6.927 9.095 1.00 95.44 86 MET A N 1
ATOM 718 C CA . MET A 1 86 ? 4.575 -8.015 8.477 1.00 95.44 86 MET A CA 1
ATOM 719 C C . MET A 1 86 ? 4.432 -8.014 6.955 1.00 95.44 86 MET A C 1
ATOM 721 O O . MET A 1 86 ? 5.434 -8.180 6.265 1.00 95.44 86 MET A O 1
ATOM 725 N N . ILE A 1 87 ? 3.220 -7.775 6.444 1.00 96.19 87 ILE A N 1
ATOM 726 C CA . ILE A 1 87 ? 2.967 -7.646 5.001 1.00 96.19 87 ILE A CA 1
ATOM 727 C C . ILE A 1 87 ? 3.729 -6.453 4.425 1.00 96.19 87 ILE A C 1
ATOM 729 O O . ILE A 1 87 ? 4.399 -6.592 3.403 1.00 96.19 87 ILE A O 1
ATOM 733 N N . TYR A 1 88 ? 3.674 -5.301 5.100 1.00 96.88 88 TYR A N 1
ATOM 734 C CA . TYR A 1 88 ? 4.433 -4.110 4.724 1.00 96.88 88 TYR A CA 1
ATOM 735 C C . TYR A 1 88 ? 5.930 -4.413 4.643 1.00 96.88 88 TYR A C 1
ATOM 737 O O . TYR A 1 88 ? 6.554 -4.158 3.617 1.00 96.88 88 TYR A O 1
ATOM 745 N N . ARG A 1 89 ? 6.496 -4.995 5.708 1.00 94.69 89 ARG A N 1
ATOM 746 C CA . ARG A 1 89 ? 7.926 -5.309 5.793 1.00 94.69 89 ARG A CA 1
ATOM 747 C C . ARG A 1 89 ? 8.378 -6.220 4.655 1.00 94.69 89 ARG A C 1
ATOM 749 O O . ARG A 1 89 ? 9.420 -5.970 4.065 1.00 94.69 89 ARG A O 1
ATOM 756 N N . ASP A 1 90 ? 7.608 -7.263 4.354 1.00 95.12 90 ASP A N 1
ATOM 757 C CA . ASP A 1 90 ? 7.922 -8.164 3.243 1.00 95.12 90 ASP A CA 1
ATOM 758 C C . ASP A 1 90 ? 7.812 -7.469 1.884 1.00 95.12 90 ASP A C 1
ATOM 760 O O . ASP A 1 90 ? 8.679 -7.628 1.029 1.00 95.12 90 ASP A O 1
ATOM 764 N N . SER A 1 91 ? 6.769 -6.663 1.702 1.00 96.19 91 SER A N 1
ATOM 765 C CA . SER A 1 91 ? 6.476 -6.030 0.418 1.00 96.19 91 SER A CA 1
ATOM 766 C C . SER A 1 91 ? 7.400 -4.856 0.104 1.00 96.19 91 SER A C 1
ATOM 768 O O . SER A 1 91 ? 7.619 -4.566 -1.068 1.00 96.19 91 SER A O 1
ATOM 770 N N . PHE A 1 92 ? 7.952 -4.179 1.115 1.00 96.00 92 PHE A N 1
ATOM 771 C CA . PHE A 1 92 ? 8.741 -2.963 0.920 1.00 96.00 92 PHE A CA 1
ATOM 772 C C . PHE A 1 92 ? 9.945 -3.188 -0.000 1.00 96.00 92 PHE A C 1
ATOM 774 O O . PHE A 1 92 ? 10.082 -2.497 -1.008 1.00 96.00 92 PHE A O 1
ATOM 781 N N . HIS A 1 93 ? 10.790 -4.181 0.297 1.00 92.69 93 HIS A N 1
ATOM 782 C CA . HIS A 1 93 ? 11.945 -4.481 -0.552 1.00 92.69 93 HIS A CA 1
ATOM 783 C C . HIS A 1 93 ? 11.522 -5.039 -1.920 1.00 92.69 93 HIS A C 1
ATOM 785 O O . HIS A 1 93 ? 12.073 -4.635 -2.942 1.00 92.69 93 HIS A O 1
ATOM 791 N N . ARG A 1 94 ? 10.509 -5.919 -1.964 1.00 95.19 94 ARG A N 1
ATOM 792 C CA . ARG A 1 94 ? 10.002 -6.514 -3.220 1.00 95.19 94 ARG A CA 1
ATOM 793 C C . ARG A 1 94 ? 9.496 -5.459 -4.200 1.00 95.19 94 ARG A C 1
ATOM 795 O O . ARG A 1 94 ? 9.707 -5.568 -5.403 1.00 95.19 94 ARG A O 1
ATOM 802 N N . LEU A 1 95 ? 8.861 -4.413 -3.680 1.00 97.25 95 LEU A N 1
ATOM 803 C CA . LEU A 1 95 ? 8.314 -3.316 -4.472 1.00 97.25 95 LEU A CA 1
ATOM 804 C C . LEU A 1 95 ? 9.277 -2.134 -4.616 1.00 97.25 95 LEU A C 1
ATOM 806 O O . LEU A 1 95 ? 8.940 -1.179 -5.309 1.00 97.25 95 LEU A O 1
ATOM 810 N N . GLN A 1 96 ? 10.480 -2.180 -4.034 1.00 96.31 96 GLN A N 1
ATOM 811 C CA . GLN A 1 96 ? 11.422 -1.055 -4.049 1.00 96.31 96 GLN A CA 1
ATOM 812 C C . GLN A 1 96 ? 11.747 -0.591 -5.473 1.00 96.31 96 GLN A C 1
ATOM 814 O O . GLN A 1 96 ? 11.789 0.612 -5.742 1.00 96.31 96 GLN A O 1
ATOM 819 N N . LYS A 1 97 ? 11.953 -1.537 -6.398 1.00 97.75 97 LYS A N 1
ATOM 820 C CA . LYS A 1 97 ? 12.235 -1.224 -7.802 1.00 97.75 97 LYS A CA 1
ATOM 821 C C . LYS A 1 97 ? 11.042 -0.547 -8.481 1.00 97.75 97 LYS A C 1
ATOM 823 O O . LYS A 1 97 ? 11.228 0.492 -9.108 1.00 97.75 97 LYS A O 1
ATOM 828 N N . ALA A 1 98 ? 9.835 -1.074 -8.278 1.00 98.25 98 ALA A N 1
ATOM 829 C CA . ALA A 1 98 ? 8.607 -0.468 -8.781 1.00 98.25 98 ALA A CA 1
ATOM 830 C C . ALA A 1 98 ? 8.406 0.945 -8.214 1.00 98.25 98 ALA A C 1
ATOM 832 O O . ALA A 1 98 ? 8.201 1.880 -8.982 1.00 98.25 98 ALA A O 1
ATOM 833 N N . SER A 1 99 ? 8.555 1.137 -6.899 1.00 98.25 99 SER A N 1
ATOM 834 C CA . SER A 1 99 ? 8.482 2.457 -6.260 1.00 98.25 99 SER A CA 1
ATOM 835 C C . SER A 1 99 ? 9.469 3.446 -6.878 1.00 98.25 99 SER A C 1
ATOM 837 O O . SER A 1 99 ? 9.097 4.572 -7.197 1.00 98.25 99 SER A O 1
ATOM 839 N N . PHE A 1 100 ? 10.718 3.024 -7.087 1.00 98.50 100 PHE A N 1
ATOM 840 C CA . PHE A 1 100 ? 11.755 3.864 -7.682 1.00 98.50 100 PHE A CA 1
ATOM 841 C C . PHE A 1 100 ? 11.439 4.249 -9.133 1.00 98.50 100 PHE A C 1
ATOM 843 O O . PHE A 1 100 ? 11.542 5.422 -9.491 1.00 98.50 100 PHE A O 1
ATOM 850 N N . ASP A 1 101 ? 11.037 3.290 -9.968 1.00 98.69 101 ASP A N 1
ATOM 851 C CA . ASP A 1 101 ? 10.749 3.541 -11.385 1.00 98.69 101 ASP A CA 1
ATOM 852 C C . ASP A 1 101 ? 9.507 4.420 -11.565 1.00 98.69 101 ASP A C 1
ATOM 854 O O . ASP A 1 101 ? 9.531 5.374 -12.344 1.00 98.69 101 ASP A O 1
ATOM 858 N N . ILE A 1 102 ? 8.457 4.162 -10.780 1.00 98.62 102 ILE A N 1
ATOM 859 C CA . ILE A 1 102 ? 7.244 4.984 -10.753 1.00 98.62 102 ILE A CA 1
ATOM 860 C C . ILE A 1 102 ? 7.578 6.416 -10.328 1.00 98.62 102 ILE A C 1
ATOM 862 O O . ILE A 1 102 ? 7.147 7.371 -10.975 1.00 98.62 102 ILE A O 1
ATOM 866 N N . TYR A 1 103 ? 8.363 6.581 -9.261 1.00 98.62 103 TYR A N 1
ATOM 867 C CA . TYR A 1 103 ? 8.766 7.900 -8.787 1.00 98.62 103 TYR A CA 1
A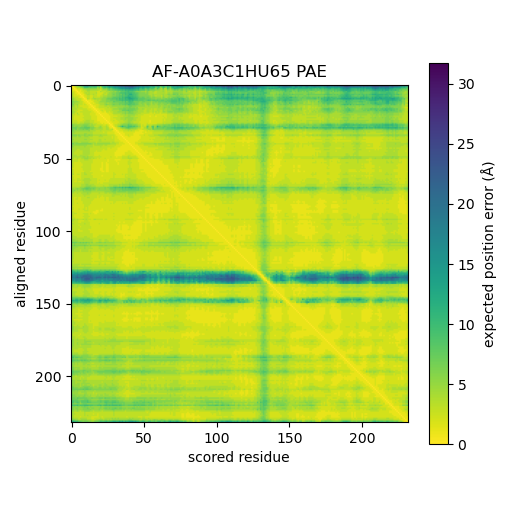TOM 868 C C . TYR A 1 103 ? 9.549 8.671 -9.846 1.00 98.62 103 TYR A C 1
ATOM 870 O O . TYR A 1 103 ? 9.227 9.822 -10.125 1.00 98.62 103 TYR A O 1
ATOM 878 N N . ASN A 1 104 ? 10.549 8.042 -10.466 1.00 98.31 104 ASN A N 1
ATOM 879 C CA . ASN A 1 104 ? 11.388 8.708 -11.459 1.00 98.31 104 ASN A CA 1
ATOM 880 C C . ASN A 1 104 ? 10.605 9.168 -12.689 1.00 98.31 104 ASN A C 1
ATOM 882 O O . ASN A 1 104 ? 10.919 10.224 -13.235 1.00 98.31 104 ASN A O 1
ATOM 886 N N . GLU A 1 105 ? 9.602 8.402 -13.121 1.00 98.38 105 GLU A N 1
ATOM 887 C CA . GLU A 1 105 ? 8.789 8.783 -14.277 1.00 98.38 105 GLU A CA 1
ATOM 888 C C . GLU A 1 105 ? 7.756 9.864 -13.928 1.00 98.38 105 GLU A C 1
ATOM 890 O O . GLU A 1 105 ? 7.534 10.785 -14.714 1.00 98.38 105 GLU A O 1
ATOM 895 N N . LEU A 1 106 ? 7.121 9.783 -12.753 1.00 98.31 106 LEU A N 1
ATOM 896 C CA . LEU A 1 106 ? 5.999 10.661 -12.407 1.00 98.31 106 LEU A CA 1
ATOM 897 C C . LEU A 1 106 ? 6.419 11.944 -11.686 1.00 98.31 106 LEU A C 1
ATOM 899 O O . LEU A 1 106 ? 5.887 13.014 -11.995 1.00 98.31 106 LEU A O 1
ATOM 903 N N . ALA A 1 107 ? 7.355 11.867 -10.736 1.00 97.69 107 ALA A N 1
ATOM 904 C CA . ALA A 1 107 ? 7.717 12.989 -9.869 1.00 97.69 107 ALA A CA 1
ATOM 905 C C . ALA A 1 107 ? 8.139 14.263 -10.630 1.00 97.69 107 ALA A C 1
ATOM 907 O O . ALA A 1 107 ? 7.710 15.339 -10.211 1.00 97.69 107 ALA A O 1
ATOM 908 N N . PRO A 1 108 ? 8.874 14.204 -11.765 1.00 97.75 108 PRO A N 1
ATOM 909 C CA . PRO A 1 108 ? 9.234 15.403 -12.530 1.00 97.75 108 PRO A CA 1
ATOM 910 C C . PRO A 1 108 ? 8.046 16.223 -13.058 1.00 97.75 108 PRO A C 1
ATOM 912 O O . PRO A 1 108 ? 8.216 17.396 -13.386 1.00 97.75 108 PRO A O 1
ATOM 915 N N . TYR A 1 109 ? 6.856 15.624 -13.156 1.00 96.62 109 TYR A N 1
ATOM 916 C CA . TYR A 1 109 ? 5.637 16.269 -13.659 1.00 96.62 109 TYR A CA 1
ATOM 917 C C . TYR A 1 109 ? 4.614 16.561 -12.554 1.00 96.62 109 TYR A C 1
ATOM 919 O O . TYR A 1 109 ? 3.523 17.056 -12.846 1.00 96.62 109 TYR A O 1
ATOM 927 N N . CYS A 1 110 ? 4.946 16.248 -11.301 1.00 97.56 110 CYS A N 1
ATOM 928 C CA . CYS A 1 110 ? 4.088 16.493 -10.150 1.00 97.56 110 CYS A CA 1
ATOM 929 C C . CYS A 1 110 ? 4.426 17.839 -9.507 1.00 97.56 110 CYS A C 1
ATOM 931 O O . CYS A 1 110 ? 5.590 18.222 -9.401 1.00 97.56 110 CYS A O 1
ATOM 933 N N . LYS A 1 111 ? 3.403 18.557 -9.038 1.00 96.75 111 LYS A N 1
ATOM 934 C CA . LYS A 1 111 ? 3.594 19.836 -8.328 1.00 96.75 111 LYS A CA 1
ATOM 935 C C . LYS A 1 111 ? 4.256 19.646 -6.964 1.00 96.75 111 LYS A C 1
ATOM 937 O O . LYS A 1 111 ? 5.064 20.471 -6.548 1.00 96.75 111 LYS A O 1
ATOM 942 N N . ASP A 1 112 ? 3.872 18.581 -6.270 1.00 96.62 112 ASP A N 1
ATOM 943 C CA . ASP A 1 112 ? 4.368 18.185 -4.957 1.00 96.62 112 ASP A CA 1
ATOM 944 C C . ASP A 1 112 ? 4.091 16.686 -4.712 1.00 96.62 112 ASP A C 1
ATOM 946 O O . ASP A 1 112 ? 3.560 15.981 -5.576 1.00 96.62 112 ASP A O 1
ATOM 950 N N . GLY A 1 113 ? 4.441 16.189 -3.522 1.00 96.94 113 GLY A N 1
ATOM 951 C CA . GLY A 1 113 ? 4.202 14.794 -3.138 1.00 96.94 113 GLY A CA 1
ATOM 952 C C . GLY A 1 113 ? 2.720 14.409 -3.030 1.00 96.94 113 GLY A C 1
ATOM 953 O O . GLY A 1 113 ? 2.388 13.239 -3.193 1.00 96.94 113 GLY A O 1
ATOM 954 N N . THR A 1 114 ? 1.812 15.368 -2.812 1.00 97.62 114 THR A N 1
ATOM 955 C CA . THR A 1 114 ? 0.364 15.090 -2.762 1.00 97.62 114 THR A CA 1
ATOM 956 C C . THR A 1 114 ? -0.201 14.900 -4.164 1.00 97.62 114 THR A C 1
ATOM 958 O O . THR A 1 114 ? -1.026 14.017 -4.370 1.00 97.62 114 THR A O 1
ATOM 961 N N . ASP A 1 115 ? 0.283 15.664 -5.144 1.00 98.19 115 ASP A N 1
ATOM 962 C CA . ASP A 1 115 ? -0.048 15.467 -6.560 1.00 98.19 115 ASP A CA 1
ATOM 963 C C . ASP A 1 115 ? 0.453 14.101 -7.067 1.00 98.19 115 ASP A C 1
ATOM 965 O O . ASP A 1 115 ? -0.304 13.352 -7.687 1.00 98.19 115 ASP A O 1
ATOM 969 N N . LEU A 1 116 ? 1.683 13.706 -6.706 1.00 98.38 116 LEU A N 1
ATOM 970 C CA . LEU A 1 116 ? 2.189 12.352 -6.972 1.00 98.38 116 LEU A CA 1
ATOM 971 C C . LEU A 1 116 ? 1.295 11.283 -6.327 1.00 98.38 116 LEU A C 1
ATOM 973 O O . LEU A 1 116 ? 0.859 10.343 -6.995 1.00 98.38 116 LEU A O 1
ATOM 977 N N . ALA A 1 117 ? 0.976 11.444 -5.042 1.00 98.38 117 ALA A N 1
ATOM 978 C CA . ALA A 1 117 ? 0.102 10.521 -4.334 1.00 98.38 117 ALA A CA 1
ATOM 979 C C . ALA A 1 117 ? -1.303 10.467 -4.943 1.00 98.38 117 ALA A C 1
ATOM 981 O O . ALA A 1 117 ? -1.933 9.413 -4.926 1.00 98.38 117 ALA A O 1
ATOM 982 N N . GLN A 1 118 ? -1.820 11.568 -5.494 1.00 98.44 118 GLN A N 1
ATOM 983 C CA . GLN A 1 118 ? -3.114 11.593 -6.173 1.00 98.44 118 GLN A CA 1
ATOM 984 C C . GLN A 1 118 ? -3.097 10.754 -7.451 1.00 98.44 118 GLN A C 1
ATOM 986 O O . GLN A 1 118 ? -4.057 10.032 -7.706 1.00 98.44 118 GLN A O 1
ATOM 991 N N . LYS A 1 119 ? -2.012 10.792 -8.233 1.00 98.50 119 LYS A N 1
ATOM 992 C CA . LYS A 1 119 ? -1.868 9.944 -9.430 1.00 98.50 119 LYS A CA 1
ATOM 993 C C . LYS A 1 119 ? -1.884 8.459 -9.062 1.00 98.50 119 LYS A C 1
ATOM 995 O O . LYS A 1 119 ? -2.586 7.676 -9.699 1.00 98.50 119 LYS A O 1
ATOM 1000 N N . LEU A 1 120 ? -1.182 8.087 -7.989 1.00 98.44 120 LEU A N 1
ATOM 1001 C CA . LEU A 1 120 ? -1.174 6.712 -7.477 1.00 98.44 120 LEU A CA 1
ATOM 1002 C C . LEU A 1 120 ? -2.525 6.296 -6.882 1.00 98.44 120 LEU A C 1
ATOM 1004 O O . LEU A 1 120 ? -2.967 5.168 -7.094 1.00 98.44 120 LEU A O 1
ATOM 1008 N N . LEU A 1 121 ? -3.215 7.203 -6.188 1.00 98.50 121 LEU A N 1
ATOM 1009 C CA . LEU A 1 121 ? -4.570 6.968 -5.693 1.00 98.50 121 LEU A CA 1
ATOM 1010 C C . LEU A 1 121 ? -5.534 6.683 -6.852 1.00 98.50 121 LEU A C 1
ATOM 1012 O O . LEU A 1 121 ? -6.230 5.673 -6.841 1.00 98.50 121 LEU A O 1
ATOM 1016 N N . THR A 1 122 ? -5.532 7.525 -7.886 1.00 98.19 122 THR A N 1
ATOM 1017 C CA . THR A 1 122 ? -6.373 7.332 -9.076 1.00 98.19 122 THR A CA 1
ATOM 1018 C C . THR A 1 122 ? -6.063 6.007 -9.778 1.00 98.19 122 THR A C 1
ATOM 1020 O O . THR A 1 122 ? -6.977 5.289 -10.177 1.00 98.19 122 THR A O 1
ATOM 1023 N N . TRP A 1 123 ? -4.782 5.650 -9.901 1.00 97.75 123 TRP A N 1
ATOM 1024 C CA . TRP A 1 123 ? -4.365 4.381 -10.499 1.00 97.75 123 TRP A CA 1
ATOM 1025 C C . TRP A 1 123 ? -4.839 3.165 -9.693 1.00 97.75 123 TRP A C 1
ATOM 1027 O O . TRP A 1 123 ? -5.457 2.263 -10.254 1.00 97.75 123 TRP A O 1
ATOM 1037 N N . THR A 1 124 ? -4.649 3.172 -8.372 1.00 96.62 124 THR A N 1
ATOM 1038 C CA . THR A 1 124 ? -5.101 2.079 -7.489 1.00 96.62 124 THR A CA 1
ATOM 1039 C C . THR A 1 124 ? -6.629 1.954 -7.418 1.00 96.62 124 THR A C 1
ATOM 1041 O O . THR A 1 124 ? -7.150 0.841 -7.331 1.00 96.62 124 THR A O 1
ATOM 1044 N N . GLN A 1 125 ? -7.376 3.059 -7.540 1.00 96.19 125 GLN A N 1
ATOM 1045 C CA . GLN A 1 125 ? -8.841 3.042 -7.686 1.00 96.19 125 GLN A CA 1
ATOM 1046 C C . GLN A 1 125 ? -9.312 2.328 -8.964 1.00 96.19 125 GLN A C 1
ATOM 1048 O O . GLN A 1 125 ? -10.426 1.795 -9.002 1.00 96.19 125 GLN A O 1
ATOM 1053 N N . GLY A 1 126 ? -8.473 2.304 -10.003 1.00 94.62 126 GLY A N 1
ATOM 1054 C CA . GLY A 1 126 ? -8.752 1.651 -11.279 1.00 94.62 126 GLY A CA 1
ATOM 1055 C C . GLY A 1 126 ? -8.626 0.126 -11.261 1.00 94.62 126 GLY A C 1
ATOM 1056 O O . GLY A 1 126 ? -9.022 -0.513 -12.232 1.00 94.62 126 GLY A O 1
ATOM 1057 N N . PHE A 1 127 ? -8.097 -0.474 -10.190 1.00 93.62 127 PHE A N 1
ATOM 1058 C CA . PHE A 1 127 ? -7.886 -1.922 -10.141 1.00 93.62 127 PHE A CA 1
ATOM 1059 C C . PHE A 1 127 ? -9.223 -2.673 -10.113 1.00 93.62 127 PHE A C 1
ATOM 1061 O O . PHE A 1 127 ? -10.233 -2.165 -9.609 1.00 93.62 127 PHE A O 1
ATOM 1068 N N . SER A 1 128 ? -9.238 -3.907 -10.615 1.00 86.75 128 SER A N 1
ATOM 1069 C CA . SER A 1 128 ? -10.402 -4.787 -10.494 1.00 86.75 128 SER A CA 1
ATOM 1070 C C . SER A 1 128 ? -10.632 -5.148 -9.029 1.00 86.75 128 SER A C 1
ATOM 1072 O O . SER A 1 128 ? -9.691 -5.476 -8.301 1.00 86.75 128 SER A O 1
ATOM 1074 N N . TYR A 1 129 ? -11.880 -5.041 -8.570 1.00 78.69 129 TYR A N 1
ATOM 1075 C CA . TYR A 1 129 ? -12.249 -5.491 -7.230 1.00 78.69 129 TYR A CA 1
ATOM 1076 C C . TYR A 1 129 ? -12.581 -6.978 -7.296 1.00 78.69 129 TYR A C 1
ATOM 1078 O O . TYR A 1 129 ? -13.686 -7.376 -7.662 1.00 78.69 129 TYR A O 1
ATOM 1086 N N . GLU A 1 130 ? -11.594 -7.791 -6.958 1.00 75.25 130 GLU A N 1
ATOM 1087 C CA . GLU A 1 130 ? -11.694 -9.242 -6.932 1.00 75.25 130 GLU A CA 1
ATOM 1088 C C . GLU A 1 130 ? -11.051 -9.704 -5.637 1.00 75.25 130 GLU A C 1
ATOM 1090 O O . GLU A 1 130 ? -9.836 -9.606 -5.472 1.00 75.25 130 GLU A O 1
ATOM 1095 N N . ARG A 1 131 ? -11.875 -10.178 -4.702 1.00 62.94 131 ARG A N 1
ATOM 1096 C CA . ARG A 1 131 ? -11.356 -10.812 -3.493 1.00 62.94 131 ARG A CA 1
ATOM 1097 C C . ARG A 1 131 ? -10.682 -12.104 -3.915 1.00 62.94 131 ARG A C 1
ATOM 1099 O O . ARG A 1 131 ? -11.343 -12.984 -4.480 1.00 62.94 131 ARG A O 1
ATOM 1106 N N . GLU A 1 132 ? -9.377 -12.199 -3.686 1.00 59.78 132 GLU A N 1
ATOM 1107 C CA . GLU A 1 132 ? -8.688 -13.464 -3.885 1.00 59.78 132 GLU A CA 1
ATOM 1108 C C . GLU A 1 132 ? -9.317 -14.495 -2.952 1.00 59.78 132 GLU A C 1
ATOM 1110 O O . GLU A 1 132 ? -9.498 -14.246 -1.766 1.00 59.78 132 GLU A O 1
ATOM 1115 N N . LYS A 1 133 ? -9.675 -15.664 -3.489 1.00 53.72 133 LYS A N 1
ATOM 1116 C CA . LYS A 1 133 ? -10.254 -16.768 -2.707 1.00 53.72 133 LYS A CA 1
ATOM 1117 C C . LYS A 1 133 ? -9.169 -17.525 -1.932 1.00 53.72 133 LYS A C 1
ATOM 1119 O O . LYS A 1 133 ? -9.143 -18.756 -1.945 1.00 53.72 133 LYS A O 1
ATOM 1124 N N . THR A 1 134 ? -8.227 -16.799 -1.345 1.00 57.22 134 THR A N 1
ATOM 1125 C CA . THR A 1 134 ? -7.225 -17.337 -0.424 1.00 57.22 134 THR A CA 1
ATOM 1126 C C . THR A 1 134 ? -7.793 -17.337 0.992 1.00 57.22 134 THR A C 1
ATOM 1128 O O . THR A 1 134 ? -8.930 -16.932 1.229 1.00 57.22 134 THR A O 1
ATOM 1131 N N . SER A 1 135 ? -7.035 -17.859 1.956 1.00 60.91 135 SER A N 1
ATOM 1132 C CA . SER A 1 135 ? -7.535 -17.999 3.325 1.00 60.91 135 SER A CA 1
ATOM 1133 C C . SER A 1 135 ? -7.766 -16.653 4.029 1.00 60.91 135 SER A C 1
ATOM 1135 O O . SER A 1 135 ? -8.604 -16.581 4.926 1.00 60.91 135 SER A O 1
ATOM 1137 N N . SER A 1 136 ? -7.051 -15.602 3.610 1.00 69.06 136 SER A N 1
ATOM 1138 C CA . SER A 1 136 ? -7.013 -14.290 4.262 1.00 69.06 136 SER A CA 1
ATOM 1139 C C . SER A 1 136 ? -7.853 -13.202 3.582 1.00 69.06 136 SER A C 1
ATOM 1141 O O . SER A 1 136 ? -7.948 -12.111 4.141 1.00 69.06 136 SER A O 1
ATOM 1143 N N . ASP A 1 137 ? -8.418 -13.470 2.397 1.00 79.50 137 ASP A N 1
ATOM 1144 C CA . ASP A 1 137 ? -9.040 -12.494 1.480 1.00 79.50 137 ASP A CA 1
ATOM 1145 C C . ASP A 1 137 ? -8.126 -11.309 1.052 1.00 79.50 137 ASP A C 1
ATOM 1147 O O . ASP A 1 137 ? -8.574 -10.438 0.309 1.00 79.50 137 ASP A O 1
ATOM 1151 N N . PHE A 1 138 ? -6.841 -11.283 1.445 1.00 90.12 138 PHE A N 1
ATOM 1152 C CA . PHE A 1 138 ? -5.887 -10.207 1.136 1.00 90.12 138 PHE A CA 1
ATOM 1153 C C . PHE A 1 138 ? -4.995 -10.580 -0.057 1.00 90.12 138 PHE A C 1
ATOM 1155 O O . PHE A 1 138 ? -4.267 -11.572 -0.004 1.00 90.12 138 PHE A O 1
ATOM 1162 N N . ALA A 1 139 ? -4.991 -9.748 -1.101 1.00 91.75 139 ALA A N 1
ATOM 1163 C CA . ALA A 1 139 ? -4.178 -9.983 -2.297 1.00 91.75 139 ALA A CA 1
ATOM 1164 C C . ALA A 1 139 ? -2.692 -9.652 -2.079 1.00 91.75 139 ALA A C 1
ATOM 1166 O O . ALA A 1 139 ? -2.348 -8.604 -1.522 1.00 91.75 139 ALA A O 1
ATOM 1167 N N . ALA A 1 140 ? -1.796 -10.506 -2.576 1.00 94.06 140 ALA A N 1
ATOM 1168 C CA . ALA A 1 140 ? -0.360 -10.245 -2.539 1.00 94.06 140 ALA A CA 1
ATOM 1169 C C . ALA A 1 140 ? 0.015 -9.020 -3.389 1.00 94.06 140 ALA A C 1
ATOM 1171 O O . ALA A 1 140 ? -0.274 -8.958 -4.585 1.00 94.06 140 ALA A O 1
ATOM 1172 N N . LEU A 1 141 ? 0.718 -8.054 -2.789 1.00 96.25 141 LEU A N 1
ATOM 1173 C CA . LEU A 1 141 ? 0.987 -6.761 -3.433 1.00 96.25 141 LEU A CA 1
ATOM 1174 C C . LEU A 1 141 ? 1.816 -6.870 -4.728 1.00 96.25 141 LEU A C 1
ATOM 1176 O O . LEU A 1 141 ? 1.467 -6.190 -5.695 1.00 96.25 141 LEU A O 1
ATOM 1180 N N . PRO A 1 142 ? 2.855 -7.731 -4.826 1.00 95.69 142 PRO A N 1
ATOM 1181 C CA . PRO A 1 142 ? 3.529 -7.970 -6.106 1.00 95.69 142 PRO A CA 1
ATOM 1182 C C . PRO A 1 142 ? 2.582 -8.536 -7.176 1.00 95.69 142 PRO A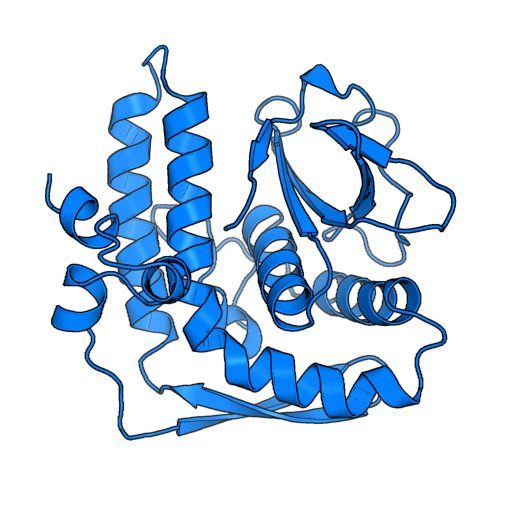 C 1
ATOM 1184 O O . PRO A 1 142 ? 2.671 -8.158 -8.342 1.00 95.69 142 PRO A O 1
ATOM 1187 N N . GLY A 1 143 ? 1.629 -9.385 -6.774 1.00 93.56 143 GLY A N 1
ATOM 1188 C CA . GLY A 1 143 ? 0.594 -9.935 -7.653 1.00 93.56 143 GLY A CA 1
ATOM 1189 C C . GLY A 1 143 ? -0.351 -8.871 -8.216 1.00 93.56 143 GLY A C 1
ATOM 1190 O O . GLY A 1 143 ? -0.787 -8.977 -9.361 1.00 93.56 143 GLY A O 1
ATOM 1191 N N . MET A 1 144 ? -0.608 -7.793 -7.472 1.00 94.88 144 MET A N 1
ATOM 1192 C CA . MET A 1 144 ? -1.431 -6.680 -7.957 1.00 94.88 144 MET A CA 1
ATOM 1193 C C . MET A 1 144 ? -0.773 -5.935 -9.127 1.00 94.88 144 MET A C 1
ATOM 1195 O O . MET A 1 144 ? -1.471 -5.500 -10.040 1.00 94.88 144 MET A O 1
ATOM 1199 N N . LEU A 1 145 ? 0.565 -5.839 -9.164 1.00 95.38 145 LEU A N 1
ATOM 1200 C CA . LEU A 1 145 ? 1.284 -5.241 -10.302 1.00 95.38 145 LEU A CA 1
ATOM 1201 C C . LEU A 1 145 ? 1.194 -6.087 -11.584 1.00 95.38 145 LEU A C 1
ATOM 1203 O O . LEU A 1 145 ? 1.424 -5.573 -12.676 1.00 95.38 145 LEU A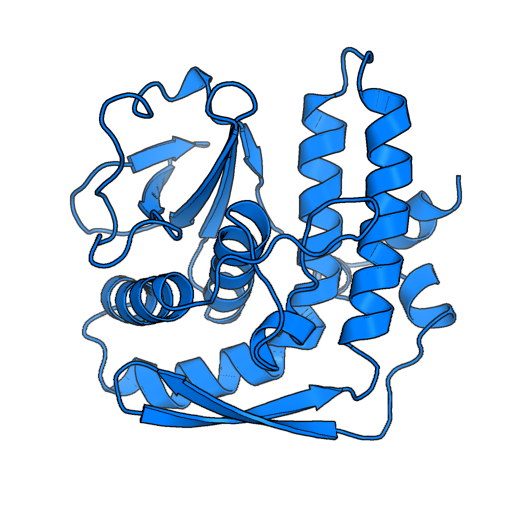 O 1
ATOM 1207 N N . LEU A 1 146 ? 0.840 -7.368 -11.454 1.00 91.06 146 LEU A N 1
ATOM 1208 C CA . LEU A 1 146 ? 0.595 -8.296 -12.562 1.00 91.06 146 LEU A CA 1
ATOM 1209 C C . LEU A 1 146 ? -0.863 -8.270 -13.054 1.00 91.06 146 LEU A C 1
ATOM 1211 O O . LEU A 1 146 ? -1.225 -9.057 -13.928 1.00 91.06 146 LEU A O 1
ATOM 1215 N N . GLY A 1 147 ? -1.708 -7.401 -12.491 1.00 86.62 147 GLY A N 1
ATOM 1216 C CA . GLY A 1 147 ? -3.144 -7.377 -12.772 1.00 86.62 147 GLY A CA 1
ATOM 1217 C C . GLY A 1 147 ? -3.944 -8.420 -11.986 1.00 86.62 147 GLY A C 1
ATOM 1218 O O . GLY A 1 147 ? -5.044 -8.775 -12.405 1.00 86.62 147 GLY A O 1
ATOM 1219 N N . GLY A 1 148 ? -3.398 -8.929 -10.874 1.00 81.62 148 GLY A N 1
ATOM 1220 C CA . GLY A 1 148 ? -4.131 -9.774 -9.930 1.00 81.62 148 GLY A CA 1
ATOM 1221 C C . GLY A 1 148 ? -5.290 -9.045 -9.239 1.00 81.62 148 GLY A C 1
ATOM 1222 O O . GLY A 1 148 ? -5.456 -7.828 -9.365 1.00 81.62 148 GLY A O 1
ATOM 1223 N N . GLY A 1 149 ? -6.097 -9.805 -8.493 1.00 81.44 149 GLY A N 1
ATOM 1224 C CA . GLY A 1 149 ? -7.226 -9.268 -7.735 1.00 81.44 149 GLY A CA 1
ATOM 1225 C C . GLY A 1 149 ? -6.801 -8.285 -6.641 1.00 81.44 149 GLY A C 1
ATOM 1226 O O . GLY A 1 149 ? -5.631 -8.180 -6.278 1.00 81.44 149 GLY A O 1
ATOM 1227 N N . SER A 1 150 ? -7.761 -7.529 -6.112 1.00 88.00 150 SER A N 1
ATOM 1228 C CA . SER A 1 150 ? -7.515 -6.574 -5.030 1.00 88.00 150 SER A CA 1
ATOM 1229 C C . SER A 1 150 ? -8.767 -6.305 -4.200 1.00 88.00 150 SER A C 1
ATOM 1231 O O . 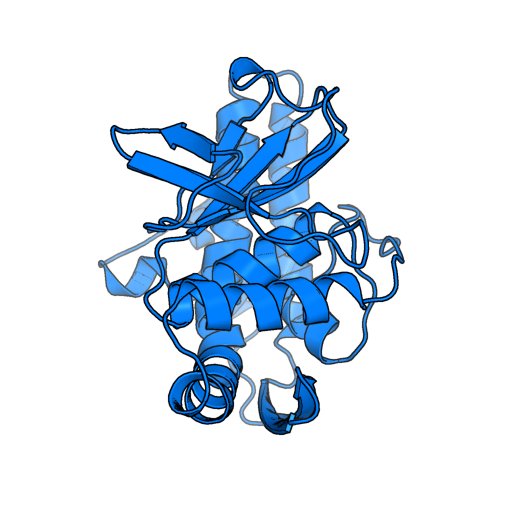SER A 1 150 ? -9.890 -6.381 -4.709 1.00 88.00 150 SER A O 1
ATOM 1233 N N . ASP A 1 151 ? -8.563 -5.923 -2.941 1.00 89.81 151 ASP A N 1
ATOM 1234 C CA . ASP A 1 151 ? -9.593 -5.470 -2.010 1.00 89.81 151 ASP A CA 1
ATOM 1235 C C . ASP A 1 151 ? -9.217 -4.102 -1.393 1.00 89.81 151 ASP A C 1
ATOM 1237 O O . ASP A 1 151 ? -8.259 -3.452 -1.821 1.00 89.81 151 ASP A O 1
ATOM 1241 N N . CYS A 1 152 ? -10.002 -3.602 -0.430 1.00 92.06 152 CYS A N 1
ATOM 1242 C CA . CYS A 1 152 ? -9.719 -2.313 0.220 1.00 92.06 152 CYS A CA 1
ATOM 1243 C C . CYS A 1 152 ? -8.382 -2.314 0.972 1.00 92.06 152 CYS A C 1
ATOM 1245 O O . CYS A 1 152 ? -7.672 -1.303 0.985 1.00 92.06 152 CYS A O 1
ATOM 1247 N N . ASP A 1 153 ? -8.041 -3.448 1.580 1.00 93.69 153 ASP A N 1
ATOM 1248 C CA . ASP A 1 153 ? -6.866 -3.607 2.423 1.00 93.69 153 ASP A CA 1
ATOM 1249 C C . ASP A 1 153 ? -5.597 -3.630 1.573 1.00 93.69 153 ASP A C 1
ATOM 1251 O O . ASP A 1 153 ? -4.660 -2.872 1.839 1.00 93.69 153 ASP A O 1
ATOM 1255 N N . SER A 1 154 ? -5.574 -4.449 0.520 1.00 96.00 154 SER A N 1
ATOM 1256 C CA . SER A 1 154 ? -4.419 -4.613 -0.355 1.00 96.00 154 SER A CA 1
ATOM 1257 C C . SER A 1 154 ? -4.152 -3.372 -1.201 1.00 96.00 154 SER A C 1
ATOM 1259 O O . SER A 1 154 ? -2.997 -2.972 -1.332 1.00 96.00 154 SER A O 1
ATOM 1261 N N . ARG A 1 155 ? -5.186 -2.663 -1.683 1.00 96.75 155 ARG A N 1
ATOM 1262 C CA . ARG A 1 155 ? -5.014 -1.362 -2.369 1.00 96.75 155 ARG A CA 1
ATOM 1263 C C . ARG A 1 155 ? -4.408 -0.306 -1.464 1.00 96.75 155 ARG A C 1
ATOM 1265 O O . ARG A 1 155 ? -3.447 0.361 -1.846 1.00 96.75 155 ARG A O 1
ATOM 1272 N N . SER A 1 156 ? -4.962 -0.161 -0.265 1.00 97.88 156 SER A N 1
ATOM 1273 C CA . SER A 1 156 ? -4.488 0.829 0.700 1.00 97.88 156 SER A CA 1
ATOM 1274 C C . SER A 1 156 ? -3.078 0.503 1.191 1.00 97.88 156 SER A C 1
ATOM 1276 O O . SER A 1 156 ? -2.258 1.408 1.359 1.00 97.88 156 SER A O 1
ATOM 1278 N N . MET A 1 157 ? -2.761 -0.785 1.349 1.00 98.06 157 MET A N 1
ATOM 1279 C CA . MET A 1 157 ? -1.416 -1.239 1.685 1.00 98.06 157 MET A CA 1
ATOM 1280 C C . MET A 1 157 ? -0.428 -1.022 0.534 1.00 98.06 157 MET A C 1
ATOM 1282 O O . MET A 1 157 ? 0.649 -0.487 0.778 1.00 98.06 157 MET A O 1
ATOM 1286 N N . LEU A 1 158 ? -0.777 -1.379 -0.708 1.00 98.31 158 LEU A N 1
ATOM 1287 C CA . LEU A 1 158 ? 0.071 -1.138 -1.882 1.00 98.31 158 LEU A CA 1
ATOM 1288 C C . LEU A 1 158 ? 0.425 0.344 -1.983 1.00 98.31 158 LEU A C 1
ATOM 1290 O O . LEU A 1 158 ? 1.598 0.693 -2.095 1.00 98.31 158 LEU A O 1
ATOM 1294 N N . LEU A 1 159 ? -0.583 1.212 -1.885 1.00 98.25 159 LEU A N 1
ATOM 1295 C CA . LEU A 1 159 ? -0.389 2.654 -1.943 1.00 98.25 159 LEU A CA 1
ATOM 1296 C C . LEU A 1 159 ? 0.527 3.144 -0.813 1.00 98.25 159 LEU A C 1
ATOM 1298 O O . LEU A 1 159 ? 1.444 3.921 -1.073 1.00 98.25 159 LEU A O 1
ATOM 1302 N N . SER A 1 160 ? 0.338 2.635 0.408 1.00 98.38 160 SER A N 1
ATOM 1303 C CA . SER A 1 160 ? 1.201 2.957 1.550 1.00 98.38 160 SER A CA 1
ATOM 1304 C C . SER A 1 160 ? 2.655 2.540 1.308 1.00 98.38 160 SER A C 1
ATOM 1306 O O . SER A 1 160 ? 3.559 3.351 1.486 1.00 98.38 160 SER A O 1
ATOM 1308 N N . VAL A 1 161 ? 2.891 1.302 0.856 1.00 98.25 161 VAL A N 1
ATOM 1309 C CA . VAL A 1 161 ? 4.237 0.765 0.594 1.00 98.25 161 VAL A CA 1
ATOM 1310 C C . VAL A 1 161 ? 4.951 1.565 -0.493 1.00 98.25 161 VAL A C 1
ATOM 1312 O O . VAL A 1 161 ? 6.106 1.954 -0.310 1.00 98.25 161 VAL A O 1
ATOM 1315 N N . LEU A 1 162 ? 4.267 1.843 -1.608 1.00 98.50 162 LEU A N 1
ATOM 1316 C CA . LEU A 1 162 ? 4.837 2.623 -2.704 1.00 98.50 162 LEU A CA 1
ATOM 1317 C C . LEU A 1 162 ? 5.213 4.029 -2.229 1.00 98.50 162 LEU A C 1
ATOM 1319 O O . LEU A 1 162 ? 6.350 4.451 -2.417 1.00 98.50 162 LEU A O 1
ATOM 1323 N N . LEU A 1 163 ? 4.294 4.725 -1.556 1.00 98.12 163 LEU A N 1
ATOM 1324 C CA . LEU A 1 163 ? 4.511 6.092 -1.081 1.00 98.12 163 LEU A CA 1
ATOM 1325 C C . LEU A 1 163 ? 5.623 6.182 -0.036 1.00 98.12 163 LEU A C 1
ATOM 1327 O O . LEU A 1 163 ? 6.475 7.066 -0.133 1.00 98.12 163 LEU A O 1
ATOM 1331 N N . THR A 1 164 ? 5.696 5.243 0.908 1.00 96.94 164 THR A N 1
ATOM 1332 C CA . THR A 1 164 ? 6.812 5.219 1.864 1.00 96.94 164 THR A CA 1
ATOM 1333 C C . THR A 1 164 ? 8.145 4.932 1.170 1.00 96.94 164 THR A C 1
ATOM 1335 O O . THR A 1 164 ? 9.144 5.579 1.482 1.00 96.94 164 THR A O 1
ATOM 1338 N N . GLY A 1 165 ? 8.166 4.060 0.154 1.00 96.12 165 GLY A N 1
ATOM 1339 C CA . GLY A 1 165 ? 9.337 3.855 -0.710 1.00 96.12 165 GLY A CA 1
ATOM 1340 C C . GLY A 1 165 ? 9.762 5.105 -1.498 1.00 96.12 165 GLY A C 1
ATOM 1341 O O . GLY A 1 165 ? 10.919 5.218 -1.897 1.00 96.12 165 GLY A O 1
ATOM 1342 N N . MET A 1 166 ? 8.852 6.066 -1.672 1.00 96.81 166 MET A N 1
ATOM 1343 C CA . MET A 1 166 ? 9.075 7.378 -2.294 1.00 96.81 166 MET A CA 1
ATOM 1344 C C . MET A 1 166 ? 9.356 8.487 -1.268 1.00 96.81 166 MET A C 1
ATOM 1346 O O . MET A 1 166 ? 9.307 9.669 -1.603 1.00 96.81 166 MET A O 1
ATOM 1350 N N . ASN A 1 167 ? 9.652 8.118 -0.016 1.00 94.75 167 ASN A N 1
ATOM 1351 C CA . ASN A 1 167 ? 9.919 9.036 1.093 1.00 94.75 167 ASN A CA 1
ATOM 1352 C C . ASN A 1 167 ? 8.724 9.947 1.459 1.00 94.75 167 ASN A C 1
ATOM 1354 O O . ASN A 1 167 ? 8.907 11.025 2.028 1.00 94.75 167 ASN A O 1
ATOM 1358 N N . GLN A 1 168 ? 7.499 9.505 1.159 1.00 95.50 168 GLN A N 1
ATOM 1359 C CA . GLN A 1 168 ? 6.256 10.115 1.626 1.00 95.50 168 GLN A CA 1
ATOM 1360 C C . GLN A 1 168 ? 5.762 9.361 2.872 1.00 95.50 168 GLN A C 1
ATOM 1362 O O . GLN A 1 168 ? 5.485 8.163 2.812 1.00 95.50 168 GLN A O 1
ATOM 1367 N N . ASP A 1 169 ? 5.631 10.059 4.005 1.00 95.69 169 ASP A N 1
ATOM 1368 C CA . ASP A 1 169 ? 5.118 9.471 5.254 1.00 95.69 169 ASP A CA 1
ATOM 1369 C C . ASP A 1 169 ? 3.643 9.077 5.074 1.00 95.69 169 ASP A C 1
ATOM 1371 O O . ASP A 1 169 ? 2.778 9.945 4.883 1.00 95.69 169 ASP A O 1
ATOM 1375 N N . ALA A 1 170 ? 3.396 7.766 5.103 1.00 97.44 170 ALA A N 1
ATOM 1376 C CA . ALA A 1 170 ? 2.114 7.126 4.862 1.00 97.44 170 ALA A CA 1
ATOM 1377 C C . ALA A 1 170 ? 1.811 6.098 5.958 1.00 97.44 170 ALA A C 1
ATOM 1379 O O . ALA A 1 170 ? 2.705 5.442 6.493 1.00 97.44 170 ALA A O 1
ATOM 1380 N N . ILE A 1 171 ? 0.531 5.945 6.280 1.00 97.94 171 ILE A N 1
ATOM 1381 C CA . ILE A 1 171 ? 0.019 4.968 7.239 1.00 97.94 171 ILE A CA 1
ATOM 1382 C C . ILE A 1 171 ? -1.179 4.247 6.631 1.00 97.94 171 ILE A C 1
ATOM 1384 O O . ILE A 1 171 ? -1.904 4.804 5.803 1.00 97.94 171 ILE A O 1
ATOM 1388 N N . LEU A 1 172 ? -1.428 3.030 7.101 1.00 98.50 172 LEU A N 1
ATOM 1389 C CA . LEU A 1 172 ? -2.669 2.324 6.808 1.00 98.50 172 LEU A CA 1
ATOM 1390 C C . LEU A 1 172 ? -3.663 2.562 7.948 1.00 98.50 172 LEU A C 1
ATOM 1392 O O . LEU A 1 172 ? -3.321 2.438 9.124 1.00 98.50 172 LEU A O 1
ATOM 1396 N N . LEU A 1 173 ? -4.905 2.878 7.606 1.00 98.31 173 LEU A N 1
ATOM 1397 C CA . LEU A 1 173 ? -6.024 2.967 8.535 1.00 98.31 173 LEU A CA 1
ATOM 1398 C C . LEU A 1 173 ? -6.960 1.798 8.263 1.00 98.31 173 LEU A C 1
ATOM 1400 O O . LEU A 1 173 ? -7.442 1.655 7.146 1.00 98.31 173 LEU A O 1
ATOM 1404 N N . VAL A 1 174 ? -7.240 0.981 9.275 1.00 97.38 174 VAL A N 1
ATOM 1405 C CA . VAL A 1 174 ? -8.156 -0.164 9.150 1.00 97.38 174 VAL A CA 1
ATOM 1406 C C . VAL A 1 174 ? -9.290 -0.067 10.156 1.00 97.38 174 VAL A C 1
ATOM 1408 O O . VAL A 1 174 ? -9.093 0.387 11.283 1.00 97.38 174 VAL A O 1
ATOM 1411 N N . SER A 1 175 ? -10.494 -0.480 9.771 1.00 96.88 175 SER A N 1
ATOM 1412 C CA . SER A 1 175 ? -11.667 -0.409 10.641 1.00 96.88 175 SER A CA 1
ATOM 1413 C C . SER A 1 175 ? -12.501 -1.674 10.582 1.00 96.88 175 SER A C 1
ATOM 1415 O O . SER A 1 175 ? -13.040 -2.046 9.541 1.00 96.88 175 SER A O 1
ATOM 1417 N N . ARG A 1 176 ? -12.682 -2.310 11.745 1.00 93.12 176 ARG A N 1
ATOM 1418 C CA . ARG A 1 176 ? -13.619 -3.430 11.887 1.00 93.12 176 ARG A CA 1
ATOM 1419 C C . ARG A 1 176 ? -15.066 -2.937 11.827 1.00 93.12 176 ARG A C 1
ATOM 1421 O O . ARG A 1 176 ? -15.935 -3.653 11.348 1.00 93.12 176 ARG A O 1
ATOM 1428 N N . GLN A 1 177 ? -15.320 -1.726 12.320 1.00 95.00 177 GLN A N 1
ATOM 1429 C CA . GLN A 1 177 ? -16.639 -1.097 12.342 1.00 95.00 177 GLN A CA 1
ATOM 1430 C C . GLN A 1 177 ? -17.113 -0.760 10.929 1.00 95.00 177 GLN A C 1
ATOM 1432 O O . GLN A 1 177 ? -18.267 -1.023 10.609 1.00 95.00 177 GLN A O 1
ATOM 1437 N N . TYR A 1 178 ? -16.225 -0.228 10.088 1.00 94.88 178 TYR A N 1
ATOM 1438 C CA . TYR A 1 178 ? -16.550 0.091 8.697 1.00 94.88 178 TYR A CA 1
ATOM 1439 C C . TYR A 1 178 ? -16.298 -1.068 7.732 1.00 94.88 178 TYR A C 1
ATOM 1441 O O . TYR A 1 178 ? -16.743 -0.997 6.594 1.00 94.88 178 TYR A O 1
ATOM 1449 N N . SER A 1 179 ? -15.632 -2.141 8.185 1.00 93.94 179 SER A N 1
ATOM 1450 C CA . SER A 1 179 ? -15.173 -3.247 7.330 1.00 93.94 179 SER A CA 1
ATOM 1451 C C . SER A 1 179 ? -14.392 -2.729 6.120 1.00 93.94 179 SER A C 1
ATOM 1453 O O . SER A 1 179 ? -14.676 -3.099 4.983 1.00 93.94 179 SER A O 1
ATOM 1455 N N . HIS A 1 180 ? -13.468 -1.800 6.386 1.00 95.31 180 HIS A N 1
ATOM 1456 C CA . HIS A 1 180 ? -12.799 -1.006 5.361 1.00 95.31 180 HIS A CA 1
ATOM 1457 C C . HIS A 1 180 ? -11.374 -0.625 5.759 1.00 95.31 180 HIS A C 1
ATOM 1459 O O . HIS A 1 180 ? -11.043 -0.581 6.952 1.00 95.31 180 HIS A O 1
ATOM 1465 N N . ALA A 1 181 ? -10.570 -0.284 4.755 1.00 97.06 181 ALA A N 1
ATOM 1466 C CA . ALA A 1 181 ? -9.216 0.217 4.915 1.00 97.06 181 ALA A CA 1
ATOM 1467 C C . ALA A 1 181 ? -8.930 1.393 3.980 1.00 97.06 181 ALA A C 1
ATOM 1469 O O . ALA A 1 181 ? -9.432 1.450 2.859 1.00 97.06 181 ALA A O 1
ATOM 1470 N N . LEU A 1 182 ? -8.098 2.315 4.459 1.00 97.75 182 LEU A N 1
ATOM 1471 C CA . LEU A 1 182 ? -7.694 3.531 3.763 1.00 97.75 182 LEU A CA 1
ATOM 1472 C C . LEU A 1 182 ? -6.184 3.727 3.886 1.00 97.75 182 LEU A C 1
ATOM 1474 O O . LEU A 1 182 ? -5.586 3.412 4.916 1.00 97.75 182 LEU A O 1
ATOM 1478 N N . CYS A 1 183 ? -5.571 4.306 2.860 1.00 98.25 183 CYS A N 1
ATOM 1479 C CA . CYS A 1 183 ? -4.230 4.872 2.979 1.00 98.25 183 CYS A CA 1
ATOM 1480 C C . CYS A 1 183 ? -4.363 6.298 3.520 1.00 98.25 183 CYS A C 1
ATOM 1482 O O . CYS A 1 183 ? -5.295 7.007 3.148 1.00 98.25 183 CYS A O 1
ATOM 1484 N N . ALA A 1 184 ? -3.443 6.757 4.363 1.00 98.19 184 ALA A N 1
ATOM 1485 C CA . ALA A 1 184 ? -3.402 8.154 4.784 1.00 98.19 184 ALA A CA 1
ATOM 1486 C C . ALA A 1 184 ? -1.970 8.690 4.750 1.00 98.19 184 ALA A C 1
ATOM 1488 O O . ALA A 1 184 ? -1.041 7.977 5.117 1.00 98.19 184 ALA A O 1
ATOM 1489 N N . ILE A 1 185 ? -1.783 9.932 4.302 1.00 98.06 185 ILE A N 1
ATOM 1490 C CA . ILE A 1 185 ? -0.457 10.537 4.097 1.00 98.06 185 ILE A CA 1
ATOM 1491 C C . ILE A 1 185 ? -0.319 11.861 4.824 1.00 98.06 185 ILE A C 1
ATOM 1493 O O . ILE A 1 185 ? -1.281 12.612 4.952 1.00 98.06 185 ILE A O 1
ATOM 1497 N N . THR A 1 186 ? 0.894 12.210 5.236 1.00 96.25 186 THR A N 1
ATOM 1498 C CA . THR A 1 186 ? 1.153 13.598 5.642 1.00 96.25 186 THR A CA 1
ATOM 1499 C C . THR A 1 186 ? 1.065 14.519 4.423 1.00 96.25 186 THR A C 1
ATOM 1501 O O . THR A 1 186 ? 1.595 14.210 3.359 1.00 96.25 186 THR A O 1
ATOM 1504 N N . SER A 1 187 ? 0.365 15.645 4.544 1.00 94.62 187 SER A N 1
ATOM 1505 C CA . SER A 1 187 ? 0.229 16.620 3.460 1.00 94.62 187 SER A CA 1
ATOM 1506 C C . SER A 1 187 ? -0.080 18.008 4.018 1.00 94.62 187 SER A C 1
ATOM 1508 O O . SER A 1 187 ? -0.709 18.137 5.065 1.00 94.62 187 SER A O 1
ATOM 1510 N N . GLY A 1 188 ? 0.363 19.050 3.309 1.00 91.25 188 GLY A N 1
ATOM 1511 C CA . GLY A 1 188 ? -0.048 20.434 3.568 1.00 91.25 188 GLY A CA 1
ATOM 1512 C C . GLY A 1 188 ? -1.390 20.809 2.926 1.00 91.25 188 GLY A C 1
ATOM 1513 O O . GLY A 1 188 ? -1.859 21.930 3.116 1.00 91.25 188 GLY A O 1
ATOM 1514 N N . HIS A 1 189 ? -1.993 19.909 2.142 1.00 94.94 189 HIS A N 1
ATOM 1515 C CA . HIS A 1 189 ? -3.281 20.137 1.490 1.00 94.94 189 HIS A CA 1
ATOM 1516 C C . HIS A 1 189 ? -4.435 20.009 2.486 1.00 94.94 189 HIS A C 1
ATOM 1518 O O . HIS A 1 189 ? -4.356 19.291 3.482 1.00 94.94 189 HIS A O 1
ATOM 1524 N N . GLN A 1 190 ? -5.524 20.724 2.209 1.00 94.88 190 GLN A N 1
ATOM 1525 C CA . GLN A 1 190 ? -6.733 20.670 3.026 1.00 94.88 190 GLN A CA 1
ATOM 1526 C C . GLN A 1 190 ? -7.594 19.463 2.660 1.00 94.88 190 GLN A C 1
ATOM 1528 O O . GLN A 1 190 ? -7.687 19.081 1.497 1.00 94.88 190 GLN A O 1
ATOM 1533 N N . GLY A 1 191 ? -8.287 18.920 3.655 1.00 95.62 191 GLY A N 1
ATOM 1534 C CA . GLY A 1 191 ? -9.267 17.862 3.470 1.00 95.62 191 GLY A CA 1
ATOM 1535 C C . GLY A 1 191 ? -9.500 17.089 4.758 1.00 95.62 191 GLY A C 1
ATOM 1536 O O . GLY A 1 191 ? -9.047 17.488 5.833 1.00 95.62 191 GLY A O 1
ATOM 1537 N N . HIS A 1 192 ? -10.241 15.993 4.642 1.00 96.50 192 HIS A N 1
ATOM 1538 C CA . HIS A 1 192 ? -10.473 15.074 5.742 1.00 96.50 192 HIS A CA 1
ATOM 1539 C C . HIS A 1 192 ? -9.177 14.359 6.145 1.00 96.50 192 HIS A C 1
ATOM 1541 O O . HIS A 1 192 ? -8.528 13.709 5.319 1.00 96.50 192 HIS A O 1
ATOM 1547 N N . SER A 1 193 ? -8.812 14.491 7.421 1.00 96.62 193 SER A N 1
ATOM 1548 C CA . SER A 1 193 ? -7.553 13.984 7.958 1.00 96.62 193 SER A CA 1
ATOM 1549 C C . SER A 1 193 ? -7.745 13.238 9.274 1.00 96.62 193 SER A C 1
ATOM 1551 O O . SER A 1 193 ? -8.542 13.625 10.133 1.00 96.62 193 SER A O 1
ATOM 1553 N N . PHE A 1 194 ? -6.930 12.207 9.464 1.00 96.94 194 PHE A N 1
ATOM 1554 C CA . PHE A 1 194 ? -6.804 11.450 10.699 1.00 96.94 194 PHE A CA 1
ATOM 1555 C C . PHE A 1 194 ? -5.677 12.016 11.570 1.00 96.94 194 PHE A C 1
ATOM 1557 O O . PHE A 1 194 ? -4.546 12.180 11.107 1.00 96.94 194 PHE A O 1
ATOM 1564 N N . LYS A 1 195 ? -5.972 12.305 12.843 1.00 95.50 195 LYS A N 1
ATOM 1565 C CA . LYS A 1 195 ? -4.997 12.838 13.804 1.00 95.50 195 LYS A CA 1
ATOM 1566 C C . LYS A 1 195 ? -4.313 11.702 14.549 1.00 95.50 195 LYS A C 1
ATOM 1568 O O . LYS A 1 195 ? -4.960 10.972 15.294 1.00 95.50 195 LYS A O 1
ATOM 1573 N N . PHE A 1 196 ? -2.994 11.589 14.424 1.00 94.94 196 PHE A N 1
ATOM 1574 C CA . PHE A 1 196 ? -2.233 10.573 15.149 1.00 94.94 196 PHE A CA 1
ATOM 1575 C C . PHE A 1 196 ? -0.826 11.044 15.505 1.00 94.94 196 PHE A C 1
ATOM 1577 O O . PHE A 1 196 ? -0.117 11.591 14.667 1.00 94.94 196 PHE A O 1
ATOM 1584 N N . ASN A 1 197 ? -0.409 10.833 16.759 1.00 92.50 197 ASN A N 1
ATOM 1585 C CA . ASN A 1 197 ? 0.920 11.206 17.267 1.00 92.50 197 ASN A CA 1
ATOM 1586 C C . ASN A 1 197 ? 1.354 12.649 16.926 1.00 92.50 197 ASN A C 1
ATOM 1588 O O . ASN A 1 197 ? 2.514 12.905 16.612 1.00 92.50 197 ASN A O 1
ATOM 1592 N N . GLY A 1 198 ? 0.416 13.601 16.983 1.00 92.25 198 GLY A N 1
ATOM 1593 C CA . GLY A 1 198 ? 0.685 15.016 16.695 1.00 92.25 198 GLY A CA 1
ATOM 1594 C C . GLY A 1 198 ? 0.840 15.357 15.209 1.00 92.25 198 GLY A C 1
ATOM 1595 O O . GLY A 1 198 ? 1.191 16.491 14.896 1.00 92.25 198 GLY A O 1
ATOM 1596 N N . LYS A 1 199 ? 0.571 14.409 14.304 1.00 94.81 199 LYS A N 1
ATOM 1597 C CA . LYS A 1 199 ? 0.534 14.608 12.853 1.00 94.81 199 LYS A CA 1
ATOM 1598 C C . LYS A 1 199 ? -0.897 14.491 12.327 1.00 94.81 199 LYS A C 1
ATOM 1600 O O . LYS A 1 199 ? -1.701 13.722 12.860 1.00 94.81 199 LYS A O 1
ATOM 1605 N N . ASP A 1 200 ? -1.175 15.239 11.264 1.00 95.75 200 ASP A N 1
ATOM 1606 C CA . ASP A 1 200 ? -2.398 15.131 10.472 1.00 95.75 200 ASP A CA 1
ATOM 1607 C C . ASP A 1 200 ? -2.104 14.301 9.217 1.00 95.75 200 ASP A C 1
ATOM 1609 O O . ASP A 1 200 ? -1.195 14.624 8.449 1.00 95.75 200 ASP A O 1
ATOM 1613 N N . TYR A 1 201 ? -2.872 13.229 9.025 1.00 97.75 201 TYR A N 1
ATOM 1614 C CA . TYR A 1 201 ? -2.767 12.336 7.876 1.00 97.75 201 TYR A CA 1
ATOM 1615 C C . TYR A 1 201 ? -4.003 12.479 6.990 1.00 97.75 201 TYR A C 1
ATOM 1617 O O . TYR A 1 201 ? -5.091 12.052 7.371 1.00 97.75 201 TYR A O 1
ATOM 1625 N N . LEU A 1 202 ? -3.840 13.072 5.811 1.00 97.94 202 LEU A N 1
ATOM 1626 C CA . LEU A 1 202 ? -4.881 13.231 4.803 1.00 97.94 202 LEU A CA 1
ATOM 1627 C C . LEU A 1 202 ? -5.320 11.851 4.297 1.00 97.94 202 LEU A C 1
ATOM 1629 O O . LEU A 1 202 ? -4.483 11.056 3.867 1.00 97.94 202 LEU A O 1
ATOM 1633 N N . MET A 1 203 ? -6.615 11.550 4.378 1.00 98.06 203 MET A N 1
ATOM 1634 C CA . MET A 1 203 ? -7.148 10.205 4.123 1.00 98.06 203 MET A CA 1
ATOM 1635 C C . MET A 1 203 ? -7.437 9.982 2.631 1.00 98.06 203 MET A C 1
ATOM 1637 O O . MET A 1 203 ? -7.932 10.879 1.951 1.00 98.06 203 MET A O 1
ATOM 1641 N N . GLY A 1 204 ? -7.128 8.792 2.114 1.00 97.62 204 GLY A N 1
ATOM 1642 C CA . GLY A 1 204 ? -7.271 8.415 0.706 1.00 97.62 204 GLY A CA 1
ATOM 1643 C C . GLY A 1 204 ? -8.129 7.166 0.525 1.00 97.62 204 GLY A C 1
ATOM 1644 O O . GLY A 1 204 ? -7.745 6.069 0.933 1.00 97.62 204 GLY A O 1
ATOM 1645 N N . GLU A 1 205 ? -9.287 7.344 -0.114 1.00 96.75 205 GLU A N 1
ATOM 1646 C CA . GLU A 1 205 ? -10.231 6.277 -0.462 1.00 96.75 205 GLU A CA 1
ATOM 1647 C C . GLU A 1 205 ? -9.816 5.560 -1.750 1.00 96.75 205 GLU A C 1
ATOM 1649 O O . GLU A 1 205 ? -9.898 6.126 -2.838 1.00 96.75 205 GLU A O 1
ATOM 1654 N N . THR A 1 206 ? -9.388 4.303 -1.640 1.00 95.75 206 THR A N 1
ATOM 1655 C CA . THR A 1 206 ? -8.827 3.522 -2.757 1.00 95.75 206 THR A CA 1
ATOM 1656 C C . THR A 1 206 ? -9.857 2.673 -3.510 1.00 95.75 206 THR A C 1
ATOM 1658 O O . THR A 1 206 ? -9.544 2.108 -4.559 1.00 95.75 206 THR A O 1
ATOM 1661 N N . THR A 1 207 ? -11.092 2.560 -3.016 1.00 93.12 207 THR A N 1
ATOM 1662 C CA . THR A 1 207 ? -12.129 1.709 -3.629 1.00 93.12 207 THR A CA 1
ATOM 1663 C C . THR A 1 207 ? -13.131 2.481 -4.474 1.00 93.12 207 THR A C 1
ATOM 1665 O O . THR A 1 207 ? -13.673 1.936 -5.437 1.00 93.12 207 THR A O 1
ATOM 1668 N N . LYS A 1 208 ? -13.370 3.758 -4.160 1.00 93.56 208 LYS A N 1
ATOM 1669 C CA . LYS A 1 208 ? -14.315 4.596 -4.900 1.00 93.56 208 LYS A CA 1
ATOM 1670 C C . LYS A 1 208 ? -13.592 5.456 -5.930 1.00 93.56 208 LYS A C 1
ATOM 1672 O O . LYS A 1 208 ? -12.873 6.385 -5.579 1.00 93.56 208 LYS A O 1
ATOM 1677 N N . GLN A 1 209 ? -13.834 5.164 -7.205 1.00 94.44 209 GLN A N 1
ATOM 1678 C CA . GLN A 1 209 ? -13.217 5.875 -8.324 1.00 94.44 209 GLN A CA 1
ATOM 1679 C C . GLN A 1 209 ? -13.561 7.366 -8.347 1.00 94.44 209 GLN A C 1
ATOM 1681 O O . GLN A 1 209 ? -14.697 7.769 -8.083 1.00 94.44 209 GLN A O 1
ATOM 1686 N N . GLY A 1 210 ? -12.566 8.172 -8.717 1.00 93.94 210 GLY A N 1
ATOM 1687 C CA . GLY A 1 210 ? -12.705 9.613 -8.913 1.00 93.94 210 GLY A CA 1
ATOM 1688 C C . GLY A 1 210 ? -12.670 10.426 -7.620 1.00 93.94 210 GLY A C 1
ATOM 1689 O O . GLY A 1 210 ? -12.840 11.643 -7.676 1.00 93.94 210 GLY A O 1
ATOM 1690 N N . LEU A 1 211 ? -12.451 9.788 -6.465 1.00 96.31 211 LEU A N 1
ATOM 1691 C CA . LEU A 1 211 ? -12.213 10.513 -5.222 1.00 96.31 211 LEU A CA 1
ATOM 1692 C C . LEU A 1 211 ? -10.761 10.965 -5.114 1.00 96.31 211 LEU A C 1
ATOM 1694 O O . LEU A 1 211 ? -9.831 10.256 -5.504 1.00 96.31 211 LEU A O 1
ATOM 1698 N N . THR A 1 212 ? -10.584 12.149 -4.542 1.00 97.19 212 THR A N 1
ATOM 1699 C CA . THR A 1 212 ? -9.274 12.714 -4.237 1.00 97.19 212 THR A CA 1
ATOM 1700 C C . THR A 1 212 ? -8.922 12.522 -2.771 1.00 97.19 212 THR A C 1
ATOM 1702 O O . THR A 1 212 ? -9.790 12.249 -1.937 1.00 97.19 212 THR A O 1
ATOM 1705 N N . TRP A 1 213 ? -7.648 12.722 -2.441 1.00 97.75 213 TRP A N 1
ATOM 1706 C CA . TRP A 1 213 ? -7.211 12.809 -1.051 1.00 97.75 213 TRP A CA 1
ATOM 1707 C C . TRP A 1 213 ? -8.050 13.818 -0.258 1.00 97.75 213 TRP A C 1
ATOM 1709 O O . TRP A 1 213 ? -8.425 14.877 -0.764 1.00 97.75 213 TRP A O 1
ATOM 1719 N N . GLY A 1 214 ? -8.356 13.470 0.988 1.00 96.75 214 GLY A N 1
ATOM 1720 C CA . GLY A 1 214 ? -9.173 14.280 1.881 1.00 96.75 214 GLY A CA 1
ATOM 1721 C C . GLY A 1 214 ? -10.680 14.141 1.674 1.00 96.75 214 GLY A C 1
ATOM 1722 O O . GLY A 1 214 ? -11.434 14.878 2.310 1.00 96.75 214 GLY A O 1
ATOM 1723 N N . ILE A 1 215 ? -11.136 13.226 0.815 1.00 96.62 215 ILE A N 1
ATOM 1724 C CA . ILE A 1 215 ? -12.558 12.928 0.624 1.00 96.62 215 ILE A CA 1
ATOM 1725 C C . ILE A 1 215 ? -12.824 11.480 1.031 1.00 96.62 215 ILE A C 1
ATOM 1727 O O . ILE A 1 215 ? -12.379 10.546 0.369 1.00 96.62 215 ILE A O 1
ATOM 1731 N N . ILE A 1 216 ? -13.608 11.308 2.095 1.00 94.25 216 ILE A N 1
ATOM 1732 C CA . ILE A 1 216 ? -14.108 10.008 2.552 1.00 94.25 216 ILE A CA 1
ATOM 1733 C C . ILE A 1 216 ? -15.631 10.044 2.699 1.00 94.25 216 ILE A C 1
ATOM 1735 O O . ILE A 1 216 ? -16.251 11.112 2.663 1.00 94.25 216 ILE A O 1
ATOM 1739 N N . ALA A 1 217 ? -16.250 8.877 2.854 1.00 92.69 217 ALA A N 1
ATOM 1740 C CA . ALA A 1 217 ? -17.679 8.798 3.116 1.00 92.69 217 ALA A CA 1
ATOM 1741 C C . ALA A 1 217 ? -18.018 9.399 4.494 1.00 92.69 217 ALA A C 1
ATOM 1743 O O . ALA A 1 217 ? -17.317 9.170 5.479 1.00 92.69 217 ALA A O 1
ATOM 1744 N N . ALA A 1 218 ? -19.097 10.183 4.568 1.00 91.44 218 ALA A N 1
ATOM 1745 C CA . ALA A 1 218 ? -19.469 10.906 5.789 1.00 91.44 218 ALA A CA 1
ATOM 1746 C C . ALA A 1 218 ? -19.806 9.972 6.967 1.00 91.44 218 ALA A C 1
ATOM 1748 O O . ALA A 1 218 ? -19.620 10.333 8.125 1.00 91.44 218 ALA A O 1
ATOM 1749 N N . ASP A 1 219 ? -20.278 8.760 6.683 1.00 92.88 219 ASP A N 1
ATOM 1750 C CA . ASP A 1 219 ? -20.552 7.716 7.671 1.00 92.88 219 ASP A CA 1
ATOM 1751 C C . ASP A 1 219 ? -19.284 7.016 8.195 1.00 92.88 219 ASP A C 1
ATOM 1753 O O . ASP A 1 219 ? -19.361 6.269 9.170 1.00 92.88 219 ASP A O 1
ATOM 1757 N N . GLN A 1 220 ? -18.118 7.306 7.609 1.00 92.31 220 GLN A N 1
ATOM 1758 C CA . GLN A 1 220 ? -16.809 6.789 8.013 1.00 92.31 220 GLN A CA 1
ATOM 1759 C C . GLN A 1 220 ? -15.932 7.822 8.758 1.00 92.31 220 GLN A C 1
ATOM 1761 O O . GLN A 1 220 ? -14.765 7.561 9.061 1.00 92.31 220 GLN A O 1
ATOM 1766 N N . ASP A 1 221 ? -16.495 8.982 9.108 1.00 90.44 221 ASP A N 1
ATOM 1767 C CA . ASP A 1 221 ? -15.796 10.135 9.706 1.00 90.44 221 ASP A CA 1
ATOM 1768 C C . ASP A 1 221 ? -15.290 9.896 11.143 1.00 90.44 221 ASP A C 1
ATOM 1770 O O . ASP A 1 221 ? -14.279 10.458 11.570 1.00 90.44 221 ASP A O 1
ATOM 1774 N N . LYS A 1 222 ? -15.953 9.029 11.922 1.00 94.75 222 LYS A N 1
ATOM 1775 C CA . LYS A 1 222 ? -15.610 8.860 13.343 1.00 94.75 222 LYS A CA 1
ATOM 1776 C C . LYS A 1 222 ? -14.214 8.247 13.518 1.00 94.75 222 LYS A C 1
ATOM 1778 O O . LYS A 1 222 ? -14.039 7.043 13.332 1.00 94.75 222 LYS A O 1
ATOM 1783 N N . GLN A 1 223 ? -13.256 9.070 13.956 1.00 93.06 223 GLN A N 1
ATOM 1784 C CA . GLN A 1 223 ? -11.836 8.706 14.073 1.00 93.06 223 GLN A CA 1
ATOM 1785 C C . GLN A 1 223 ? -11.578 7.509 15.001 1.00 93.06 223 GLN A C 1
ATOM 1787 O O . GLN A 1 223 ? -10.785 6.642 14.655 1.00 93.06 223 GLN A O 1
ATOM 1792 N N . ASP A 1 224 ? -12.304 7.385 16.116 1.00 95.31 224 ASP A N 1
ATOM 1793 C CA . ASP A 1 224 ? -12.129 6.278 17.079 1.00 95.31 224 ASP A CA 1
ATOM 1794 C C . ASP A 1 224 ? -12.414 4.880 16.499 1.00 95.31 224 ASP A C 1
ATOM 1796 O O . ASP A 1 224 ? -12.056 3.864 17.101 1.00 95.31 224 ASP A O 1
ATOM 1800 N N . ASN A 1 225 ? -13.092 4.814 15.350 1.00 96.38 225 ASN A N 1
ATOM 1801 C CA . ASN A 1 225 ? -13.379 3.562 14.658 1.00 96.38 225 ASN A CA 1
ATOM 1802 C C . ASN A 1 225 ? -12.221 3.108 13.752 1.00 96.38 225 ASN A C 1
ATOM 1804 O O . ASN A 1 225 ? -12.278 1.997 13.223 1.00 96.38 225 ASN A O 1
ATOM 1808 N N . TRP A 1 226 ? -11.190 3.936 13.570 1.00 97.19 226 TRP A N 1
ATOM 1809 C CA . TRP A 1 226 ? -10.002 3.623 12.785 1.00 97.19 226 TRP A CA 1
ATOM 1810 C C . TRP A 1 226 ? -8.854 3.172 13.689 1.00 97.19 226 TRP A C 1
ATOM 1812 O O . TRP A 1 226 ? -8.539 3.790 14.705 1.00 97.19 226 TRP A O 1
ATOM 1822 N N . VAL A 1 227 ? -8.202 2.081 13.300 1.00 97.62 227 VAL A N 1
ATOM 1823 C CA . VAL A 1 227 ? -6.975 1.584 13.916 1.00 97.62 227 VAL A CA 1
ATOM 1824 C C . VAL A 1 227 ? -5.814 1.948 12.991 1.00 97.62 227 VAL A C 1
ATOM 1826 O O . VAL A 1 227 ? -5.740 1.415 11.883 1.00 97.62 227 VAL A O 1
ATOM 1829 N N . PRO A 1 228 ? -4.897 2.834 13.413 1.00 97.69 228 PRO A N 1
ATOM 1830 C CA . PRO A 1 228 ? -3.736 3.168 12.607 1.00 97.69 228 PRO A CA 1
ATOM 1831 C C . PRO A 1 228 ? -2.690 2.057 12.673 1.00 97.69 228 PRO A C 1
ATOM 1833 O O . PRO A 1 228 ? -2.352 1.549 13.748 1.00 97.69 228 PRO A O 1
ATOM 1836 N N . VAL A 1 229 ? -2.135 1.717 11.517 1.00 97.88 229 VAL A N 1
ATOM 1837 C CA . VAL A 1 229 ? -0.960 0.869 11.356 1.00 97.88 229 VAL A CA 1
ATOM 1838 C C . VAL A 1 229 ? 0.181 1.754 10.874 1.00 97.88 229 VAL A C 1
ATOM 1840 O O . VAL A 1 229 ? 0.174 2.266 9.758 1.00 97.88 229 VAL A O 1
ATOM 1843 N N . ILE A 1 230 ? 1.154 1.942 11.762 1.00 95.38 230 ILE A N 1
ATOM 1844 C CA . ILE A 1 230 ? 2.374 2.708 11.500 1.00 95.38 230 ILE A CA 1
ATOM 1845 C C . ILE A 1 230 ? 3.453 1.766 10.980 1.00 95.38 230 ILE A C 1
ATOM 1847 O O . ILE A 1 230 ? 3.617 0.663 11.530 1.00 95.38 230 ILE A O 1
ATOM 1851 N N . PHE A 1 231 ? 4.196 2.242 9.987 1.00 91.62 231 PHE A N 1
ATOM 1852 C CA . PHE A 1 231 ? 5.336 1.560 9.392 1.00 91.62 231 PHE A CA 1
ATOM 1853 C C . PHE A 1 231 ? 6.674 2.125 9.916 1.00 91.62 231 PHE A C 1
ATOM 1855 O O . PHE A 1 231 ? 6.684 3.250 10.423 1.00 91.62 231 PHE A O 1
ATOM 1862 N N . PRO A 1 232 ? 7.762 1.330 9.900 1.00 79.75 232 PRO A N 1
ATOM 1863 C CA . PRO A 1 232 ? 9.084 1.734 10.394 1.00 79.75 232 PRO A CA 1
ATOM 1864 C C . PRO A 1 232 ? 9.729 2.897 9.636 1.00 79.75 232 PRO A C 1
ATOM 1866 O O . PRO A 1 232 ? 9.436 3.053 8.430 1.00 79.75 232 PRO A O 1
#

pLDDT: mean 93.25, std 7.36, range [53.72, 98.69]